Protein AF-A0A1F8ZNE2-F1 (afdb_monomer_lite)

Radius of gyration: 18.16 Å; chains: 1; bounding box: 42×39×54 Å

pLDDT: mean 88.8, std 11.92, range [38.62, 98.38]

Foldseek 3Di:
DLPDQQCQDLLSVLLVLLVLLVVLVVVVCVPLVLPVLCVLSVVVSVVSNVVSVVDDPDSDPHDPLCPDPLNVQLSVLQSNLLSLLSSLQSLLVLLVVLVCCVVVVPDDPSNVSRDDSVSSFVSSLVSLVSSLVSLVSSLQSCLVSCCSRPVGSDDCWLLNVLSVVLNVLSVVLNCCVVPVVDTGNRSSVSSNVSNVSVCCSSPVCQPPHDGPPVPD

Secondary structure (DSSP, 8-state):
--SS-TTSSHHHHHHHHHHHHHHHHHHHHHHH--TTHHHHHHHHHHHHHHHHHTS----PPPPGGG--SHHHHHHHHHHHHHHHHHHHHHHHHHHHHHHHHHHHT---TTTTTSPPHHHHHHHHHHHHHHHHHHHHHHHHHHHHHHHHHHS-S----HHHHHHHHHHHHHHHHHHHHHTS---THHHHHHHHHHHHHHHIIIIIHHHH--STT---

Sequence (216 aa):
EAGHTPITNLHESLSFFAWSIVGVYLLLHLKYRVEVLAAFISPVAAVLIILSSLFPKDILPLAPVLESYWLPIHVIFAFIGNAMFTIAFAVGVMYLIQERQIKSKKIGPFYYRLPALKVLDDLNYRCLTFGFPLLTLGIISGSVWAESAWGSYWSWDPKETWSLITWFLYAALLHGRLTGGWRGRRAAIFAIVGFGALVFSFLGVNLLLTGLHSYN

Structure (mmCIF, N/CA/C/O backbone):
data_AF-A0A1F8ZNE2-F1
#
_entry.id   AF-A0A1F8ZNE2-F1
#
loop_
_atom_site.group_PDB
_atom_site.id
_atom_site.type_symbol
_atom_site.label_atom_id
_atom_site.label_alt_id
_atom_site.label_comp_id
_atom_site.label_asym_id
_atom_site.label_entity_id
_atom_site.label_seq_id
_atom_site.pdbx_PDB_ins_code
_atom_site.Cartn_x
_atom_site.Cartn_y
_atom_site.Cartn_z
_atom_site.occupancy
_atom_site.B_iso_or_equiv
_atom_site.auth_seq_id
_atom_site.auth_comp_id
_atom_site.auth_asym_id
_atom_site.auth_atom_id
_atom_site.pdbx_PDB_model_num
ATOM 1 N N . GLU A 1 1 ? -1.880 12.998 -26.925 1.00 47.47 1 GLU A N 1
ATOM 2 C CA . GLU A 1 1 ? -1.777 11.746 -26.145 1.00 47.47 1 GLU A CA 1
ATOM 3 C C . GLU A 1 1 ? -0.378 11.184 -26.343 1.00 47.47 1 GLU A C 1
ATOM 5 O O . GLU A 1 1 ? 0.136 11.311 -27.446 1.00 47.47 1 GLU A O 1
ATOM 10 N N . ALA A 1 2 ? 0.258 10.657 -25.295 1.00 56.28 2 ALA A N 1
ATOM 11 C CA . ALA A 1 2 ? 1.688 10.326 -25.302 1.00 56.28 2 ALA A CA 1
ATOM 12 C C . ALA A 1 2 ? 2.039 8.985 -25.986 1.00 56.28 2 ALA A C 1
ATOM 14 O O . ALA A 1 2 ? 3.207 8.694 -26.205 1.00 56.28 2 ALA A O 1
ATOM 15 N N . GLY A 1 3 ? 1.045 8.160 -26.341 1.00 57.91 3 GLY A N 1
ATOM 16 C CA . GLY A 1 3 ? 1.266 6.884 -27.038 1.00 57.91 3 GLY A CA 1
ATOM 17 C C . GLY A 1 3 ? 1.861 5.758 -26.178 1.00 57.91 3 GLY A C 1
ATOM 18 O O . GLY A 1 3 ? 2.102 4.675 -26.699 1.00 57.91 3 GLY A O 1
ATOM 19 N N . HIS A 1 4 ? 2.060 5.982 -24.873 1.00 64.19 4 HIS A N 1
ATOM 20 C CA . HIS A 1 4 ? 2.653 5.025 -23.934 1.00 64.19 4 HIS A CA 1
ATOM 21 C C . HIS A 1 4 ? 1.920 4.969 -22.586 1.00 64.19 4 HIS A C 1
ATOM 23 O O . HIS A 1 4 ? 1.050 5.792 -22.297 1.00 64.19 4 HIS A O 1
ATOM 29 N N . THR A 1 5 ? 2.256 3.986 -21.744 1.00 63.59 5 THR A N 1
ATOM 30 C CA . THR A 1 5 ? 1.646 3.819 -20.413 1.00 63.59 5 THR A CA 1
ATOM 31 C C . THR A 1 5 ? 1.999 4.979 -19.465 1.00 63.59 5 THR A C 1
ATOM 33 O O . THR A 1 5 ? 3.146 5.426 -19.495 1.00 63.59 5 THR A O 1
ATOM 36 N N . PRO A 1 6 ? 1.065 5.438 -18.604 1.00 61.38 6 PRO A N 1
ATOM 37 C CA . PRO A 1 6 ? 1.209 6.648 -17.787 1.00 61.38 6 PRO A CA 1
ATOM 38 C C . PRO A 1 6 ? 2.001 6.388 -16.494 1.00 61.38 6 PRO A C 1
ATOM 40 O O . PRO A 1 6 ? 1.449 6.409 -15.392 1.00 61.38 6 PRO A O 1
ATOM 43 N N . ILE A 1 7 ? 3.286 6.085 -16.626 1.00 69.38 7 ILE A N 1
ATOM 44 C CA . ILE A 1 7 ? 4.196 5.717 -15.526 1.00 69.38 7 ILE A CA 1
ATOM 45 C C . ILE A 1 7 ? 5.664 6.034 -15.848 1.00 69.38 7 ILE A C 1
ATOM 47 O O . ILE A 1 7 ? 6.570 5.550 -15.172 1.00 69.38 7 ILE A O 1
ATOM 51 N N . THR A 1 8 ? 5.927 6.795 -16.907 1.00 73.62 8 THR A N 1
ATOM 52 C CA . THR A 1 8 ? 7.301 6.997 -17.397 1.00 73.62 8 THR A CA 1
ATOM 53 C C . THR A 1 8 ? 8.055 8.046 -16.591 1.00 73.62 8 THR A C 1
ATOM 55 O O . THR A 1 8 ? 9.279 8.098 -16.632 1.00 73.62 8 THR A O 1
ATOM 58 N N . ASN A 1 9 ? 7.329 8.849 -15.815 1.00 80.88 9 ASN A N 1
ATOM 59 C CA . ASN A 1 9 ? 7.871 9.830 -14.889 1.00 80.88 9 ASN A CA 1
ATOM 60 C C . ASN A 1 9 ? 7.121 9.794 -13.544 1.00 80.88 9 ASN A C 1
ATOM 62 O O . ASN A 1 9 ? 6.110 9.098 -13.363 1.00 80.88 9 ASN A O 1
ATOM 66 N N . LEU A 1 10 ? 7.634 10.550 -12.571 1.00 82.81 10 LEU A N 1
ATOM 67 C CA . LEU A 1 10 ? 7.082 10.581 -11.218 1.00 82.81 10 LEU A CA 1
ATOM 68 C C . LEU A 1 10 ? 5.703 11.261 -11.155 1.00 82.81 10 LEU A C 1
ATOM 70 O O . LEU A 1 10 ? 4.861 10.832 -10.364 1.00 82.81 10 LEU A O 1
ATOM 74 N N . HIS A 1 11 ? 5.443 12.263 -12.005 1.00 87.50 11 HIS A N 1
ATOM 75 C CA . HIS A 1 11 ? 4.131 12.909 -12.119 1.00 87.50 11 HIS A CA 1
ATOM 76 C C . HIS A 1 11 ? 3.048 11.878 -12.467 1.00 87.50 11 HIS A C 1
ATOM 78 O O . HIS A 1 11 ? 2.069 11.717 -11.727 1.00 87.50 11 HIS A O 1
ATOM 84 N N . GLU A 1 12 ? 3.253 11.143 -13.557 1.00 87.69 12 GLU A N 1
ATOM 85 C CA . GLU A 1 12 ? 2.341 10.117 -14.050 1.00 87.69 12 GLU A CA 1
ATOM 86 C C . GLU A 1 12 ? 2.204 8.963 -13.056 1.00 87.69 12 GLU A C 1
ATOM 88 O O . GLU A 1 12 ? 1.086 8.583 -12.711 1.00 87.69 12 GLU A O 1
ATOM 93 N N . SER A 1 13 ? 3.322 8.477 -12.507 1.00 89.50 13 SER A N 1
ATOM 94 C CA . SER A 1 13 ? 3.328 7.385 -11.528 1.00 89.50 13 SER A CA 1
ATOM 95 C C . SER A 1 13 ? 2.526 7.730 -10.270 1.00 89.50 13 SER A C 1
ATOM 97 O O . SER A 1 13 ? 1.739 6.915 -9.791 1.00 89.50 13 SER A O 1
ATOM 99 N N . LEU A 1 14 ? 2.670 8.942 -9.724 1.00 92.19 14 LEU A N 1
ATOM 100 C CA . LEU A 1 14 ? 1.902 9.370 -8.549 1.00 92.19 14 LEU A CA 1
ATOM 101 C C . LEU A 1 14 ? 0.404 9.492 -8.852 1.00 92.19 14 LEU A C 1
ATOM 103 O O . LEU A 1 14 ? -0.424 9.059 -8.046 1.00 92.19 14 LEU A O 1
ATOM 107 N N . SER A 1 15 ? 0.059 10.034 -10.022 1.00 93.31 15 SER A N 1
ATOM 108 C CA . SER A 1 15 ? -1.331 10.148 -10.474 1.00 93.31 15 SER A CA 1
ATOM 109 C C . SER A 1 15 ? -1.966 8.771 -10.682 1.00 93.31 15 SER A C 1
ATOM 111 O O . SER A 1 15 ? -3.036 8.482 -10.139 1.00 93.31 15 SER A O 1
ATOM 113 N N . PHE A 1 16 ? -1.274 7.873 -11.385 1.00 93.50 16 PHE A N 1
ATOM 114 C CA . PHE A 1 16 ? -1.723 6.504 -11.617 1.00 93.50 16 PHE A CA 1
ATOM 115 C C . PHE A 1 16 ? -1.869 5.722 -10.306 1.00 93.50 16 PHE A C 1
ATOM 117 O O . PHE A 1 16 ? -2.825 4.959 -10.144 1.00 93.50 16 PHE A O 1
ATOM 124 N N . PHE A 1 17 ? -0.995 5.957 -9.320 1.00 95.00 17 PHE A N 1
ATOM 125 C CA . PHE A 1 17 ? -1.129 5.348 -7.997 1.00 95.00 17 PHE A CA 1
ATOM 126 C C . PHE A 1 17 ? -2.366 5.847 -7.248 1.00 95.00 17 PHE A C 1
ATOM 128 O O . PHE A 1 17 ? -3.118 5.033 -6.708 1.00 95.00 17 PHE A O 1
ATOM 135 N N . ALA A 1 18 ? -2.630 7.156 -7.266 1.00 96.31 18 ALA A N 1
ATOM 136 C CA . ALA A 1 18 ? -3.833 7.727 -6.667 1.00 96.31 18 ALA A CA 1
ATOM 137 C C . ALA A 1 18 ? -5.109 7.122 -7.279 1.00 96.31 18 ALA A C 1
ATOM 139 O O . ALA A 1 18 ? -5.994 6.671 -6.548 1.00 96.31 18 ALA A O 1
ATOM 140 N N . TRP A 1 19 ? -5.174 7.030 -8.610 1.00 96.44 19 TRP A N 1
ATOM 141 C CA . TRP A 1 19 ? -6.295 6.406 -9.315 1.00 96.44 19 TRP A CA 1
ATOM 142 C C . TRP A 1 19 ? -6.419 4.910 -9.039 1.00 96.44 19 TRP A C 1
ATOM 144 O O . TRP A 1 19 ? -7.532 4.422 -8.862 1.00 96.44 19 TRP A O 1
ATOM 154 N N . SER A 1 20 ? -5.303 4.190 -8.923 1.00 96.94 20 SER A N 1
ATOM 155 C CA . SER A 1 20 ? -5.302 2.770 -8.553 1.00 96.94 20 SER A CA 1
ATOM 156 C C . SER A 1 20 ? -5.879 2.558 -7.151 1.00 96.94 20 SER A C 1
ATOM 158 O O . SER A 1 20 ? -6.722 1.684 -6.956 1.00 96.94 20 SER A O 1
ATOM 160 N N . ILE A 1 21 ? -5.498 3.395 -6.179 1.00 97.88 21 ILE A N 1
ATOM 161 C CA . ILE A 1 21 ? -6.047 3.361 -4.816 1.00 97.88 21 ILE A CA 1
ATOM 162 C C . ILE A 1 21 ? -7.560 3.611 -4.835 1.00 97.88 21 ILE A C 1
ATOM 164 O O . ILE A 1 21 ? -8.314 2.849 -4.226 1.00 97.88 21 ILE A O 1
ATOM 168 N N . VAL A 1 22 ? -8.012 4.651 -5.542 1.00 97.75 22 VAL A N 1
ATOM 169 C CA . VAL A 1 22 ? -9.441 4.985 -5.650 1.00 97.75 22 VAL A CA 1
ATOM 170 C C . VAL A 1 22 ? -10.211 3.871 -6.361 1.00 97.75 22 VAL A C 1
ATOM 172 O O . VAL A 1 22 ? -11.251 3.443 -5.866 1.00 97.75 22 VAL A O 1
ATOM 175 N N . GLY A 1 23 ? -9.695 3.349 -7.473 1.00 97.62 23 GLY A N 1
ATOM 176 C CA . GLY A 1 23 ? -10.318 2.266 -8.233 1.00 97.62 23 GLY A CA 1
ATOM 177 C C . GLY A 1 23 ? -10.475 0.994 -7.404 1.00 97.62 23 GLY A C 1
ATOM 178 O O . GLY A 1 23 ? -11.571 0.439 -7.321 1.00 97.62 23 GLY A O 1
ATOM 179 N N . VAL A 1 24 ? -9.418 0.568 -6.706 1.00 97.69 24 VAL A N 1
ATOM 180 C CA . VAL A 1 24 ? -9.485 -0.590 -5.803 1.00 97.69 24 VAL A CA 1
ATOM 181 C C . VAL A 1 24 ? -10.446 -0.329 -4.641 1.00 97.69 24 VAL A C 1
ATOM 183 O O . VAL A 1 24 ? -11.232 -1.214 -4.300 1.00 97.69 24 VAL A O 1
ATOM 186 N N . TYR A 1 25 ? -10.450 0.876 -4.060 1.00 97.44 25 TYR A N 1
ATOM 187 C CA . TYR A 1 25 ? -11.429 1.245 -3.036 1.00 97.44 25 TYR A CA 1
ATOM 188 C C . TYR A 1 25 ? -12.865 1.096 -3.550 1.00 97.44 25 TYR A C 1
ATOM 190 O O . TYR A 1 25 ? -13.678 0.465 -2.876 1.00 97.44 25 TYR A O 1
ATOM 198 N N . LEU A 1 26 ? -13.174 1.616 -4.741 1.00 97.12 26 LEU A N 1
ATOM 199 C CA . LEU A 1 26 ? -14.505 1.511 -5.336 1.00 97.12 26 LEU A CA 1
ATOM 200 C C . LEU A 1 26 ? -14.898 0.046 -5.562 1.00 97.12 26 LEU A C 1
ATOM 202 O O . LEU A 1 26 ? -15.994 -0.351 -5.174 1.00 97.12 26 LEU A O 1
ATOM 206 N N . LEU A 1 27 ? -13.994 -0.789 -6.083 1.00 96.19 27 LEU A N 1
ATOM 207 C CA . LEU A 1 27 ? -14.240 -2.227 -6.255 1.00 96.19 27 LEU A CA 1
ATOM 208 C C . LEU A 1 27 ? -14.537 -2.933 -4.925 1.00 96.19 27 LEU A C 1
ATOM 210 O O . LEU A 1 27 ? -15.469 -3.735 -4.835 1.00 96.19 27 LEU A O 1
ATOM 214 N N . LEU A 1 28 ? -13.780 -2.627 -3.869 1.00 94.44 28 LEU A N 1
ATOM 215 C CA . LEU A 1 28 ? -14.046 -3.162 -2.532 1.00 94.44 28 LEU A CA 1
ATOM 216 C C . LEU A 1 28 ? -15.353 -2.606 -1.952 1.00 94.44 28 LEU A C 1
ATOM 218 O O . LEU A 1 28 ? -16.081 -3.341 -1.281 1.00 94.44 28 LEU A O 1
ATOM 222 N N . HIS A 1 29 ? -15.682 -1.344 -2.226 1.00 94.12 29 HIS A N 1
ATOM 223 C CA . HIS A 1 29 ? -16.913 -0.705 -1.778 1.00 94.12 29 HIS A CA 1
ATOM 224 C C . HIS A 1 29 ? -18.155 -1.402 -2.351 1.00 94.12 29 HIS A C 1
ATOM 226 O O . HIS A 1 29 ? -19.091 -1.653 -1.592 1.00 94.12 29 HIS A O 1
ATOM 232 N N . LEU A 1 30 ? -18.129 -1.828 -3.622 1.00 93.81 30 LEU A N 1
ATOM 233 C CA . LEU A 1 30 ? -19.224 -2.592 -4.241 1.00 93.81 30 LEU A CA 1
ATOM 234 C C . LEU A 1 30 ? -19.598 -3.851 -3.441 1.00 93.81 30 LEU A C 1
ATOM 236 O O . LEU A 1 30 ? -20.770 -4.222 -3.375 1.00 93.81 30 LEU A O 1
ATOM 240 N N . LYS A 1 31 ? -18.610 -4.496 -2.806 1.00 91.56 31 LYS A N 1
ATOM 241 C CA . LYS A 1 31 ? -18.799 -5.739 -2.047 1.00 91.56 31 LYS A CA 1
ATOM 242 C C . LYS A 1 31 ? -19.009 -5.522 -0.548 1.00 91.56 31 LYS A C 1
ATOM 244 O O . LYS A 1 31 ? -19.815 -6.224 0.054 1.00 91.56 31 LYS A O 1
ATOM 249 N N . TYR A 1 32 ? -18.264 -4.602 0.065 1.00 90.00 32 TYR A N 1
ATOM 250 C CA . TYR A 1 32 ? -18.199 -4.455 1.526 1.00 90.00 32 TYR A CA 1
ATOM 251 C C . TYR A 1 32 ? -18.959 -3.252 2.076 1.00 90.00 32 TYR A C 1
ATOM 253 O O . TYR A 1 32 ? -19.234 -3.228 3.273 1.00 90.00 32 TYR A O 1
ATOM 261 N N . ARG A 1 33 ? -19.288 -2.264 1.235 1.00 90.50 33 ARG A N 1
ATOM 262 C CA . ARG A 1 33 ? -20.066 -1.065 1.593 1.00 90.50 33 ARG A CA 1
ATOM 263 C C . ARG A 1 33 ? -19.559 -0.321 2.837 1.00 90.50 33 ARG A C 1
ATOM 265 O O . ARG A 1 33 ? -20.331 0.251 3.597 1.00 90.50 33 ARG A O 1
ATOM 272 N N . VAL A 1 34 ? -18.241 -0.306 3.050 1.00 90.69 34 VAL A N 1
ATOM 273 C CA . VAL A 1 34 ? -17.612 0.473 4.128 1.00 90.69 34 VAL A CA 1
ATOM 274 C C . VAL A 1 34 ? -17.377 1.898 3.627 1.00 90.69 34 VAL A C 1
ATOM 276 O O . VAL A 1 34 ? -16.326 2.214 3.075 1.00 90.69 34 VAL A O 1
ATOM 279 N N . GLU A 1 35 ? -18.375 2.764 3.780 1.00 91.56 35 GLU A N 1
ATOM 280 C CA . GLU A 1 35 ? -18.328 4.155 3.300 1.00 91.56 35 GLU A CA 1
ATOM 281 C C . GLU A 1 35 ? -17.241 4.977 3.990 1.00 91.56 35 GLU A C 1
ATOM 283 O O . GLU A 1 35 ? -16.486 5.690 3.339 1.00 91.56 35 GLU A O 1
ATOM 288 N N . VAL A 1 36 ? -17.088 4.813 5.305 1.00 93.12 36 VAL A N 1
ATOM 289 C CA . VAL A 1 36 ? -16.135 5.603 6.103 1.00 93.12 36 VAL A CA 1
ATOM 290 C C . VAL A 1 36 ? -14.684 5.375 5.687 1.00 93.12 36 VAL A C 1
ATOM 292 O O . VAL A 1 36 ? -13.849 6.249 5.896 1.00 93.12 36 VAL A O 1
ATOM 295 N N . LEU A 1 37 ? -14.381 4.256 5.024 1.00 94.44 37 LEU A N 1
ATOM 296 C CA . LEU A 1 37 ? -13.065 4.027 4.439 1.00 94.44 37 LEU A CA 1
ATOM 297 C C . LEU A 1 37 ? -12.713 5.094 3.380 1.00 94.44 37 LEU A C 1
ATOM 299 O O . LEU A 1 37 ? -11.552 5.492 3.316 1.00 94.44 37 LEU A O 1
ATOM 303 N N . ALA A 1 38 ? -13.685 5.644 2.636 1.00 94.56 38 ALA A N 1
ATOM 304 C CA . ALA A 1 38 ? -13.439 6.755 1.707 1.00 94.56 38 ALA A CA 1
ATOM 305 C C . ALA A 1 38 ? -12.815 7.964 2.408 1.00 94.56 38 ALA A C 1
ATOM 307 O O . ALA A 1 38 ? -11.930 8.590 1.843 1.00 94.56 38 ALA A O 1
ATOM 308 N N . ALA A 1 39 ? -13.229 8.272 3.641 1.00 94.38 39 ALA A N 1
ATOM 309 C CA . ALA A 1 39 ? -12.712 9.419 4.387 1.00 94.38 39 ALA A CA 1
ATOM 310 C C . ALA A 1 39 ? -11.233 9.263 4.789 1.00 94.38 39 ALA A C 1
ATOM 312 O O . ALA A 1 39 ? -10.572 10.257 5.074 1.00 94.38 39 ALA A O 1
ATOM 313 N N . PHE A 1 40 ? -10.712 8.032 4.811 1.00 94.88 40 PHE A N 1
ATOM 314 C CA . PHE A 1 40 ? -9.293 7.749 5.051 1.00 94.88 40 PHE A CA 1
ATOM 315 C C . PHE A 1 40 ? -8.504 7.605 3.750 1.00 94.88 40 PHE A C 1
ATOM 317 O O . PHE A 1 40 ? -7.326 7.950 3.706 1.00 94.88 40 PHE A O 1
ATOM 324 N N . ILE A 1 41 ? -9.143 7.113 2.688 1.00 97.06 41 ILE A N 1
ATOM 325 C CA . ILE A 1 41 ? -8.514 6.929 1.380 1.00 97.06 41 ILE A CA 1
ATOM 326 C C . ILE A 1 41 ? -8.419 8.245 0.601 1.00 97.06 41 ILE A C 1
ATOM 328 O O . ILE A 1 41 ? -7.397 8.501 -0.034 1.00 97.06 41 ILE A O 1
ATOM 332 N N . SER A 1 42 ? -9.438 9.104 0.668 1.00 95.12 42 SER A N 1
ATOM 333 C CA . SER A 1 42 ? -9.475 10.346 -0.106 1.00 95.12 42 SER A CA 1
ATOM 334 C C . SER A 1 42 ? -8.366 11.337 0.259 1.00 95.12 42 SER A C 1
ATOM 336 O O . SER A 1 42 ? -7.793 11.891 -0.678 1.00 95.12 42 SER A O 1
ATOM 338 N N . PRO A 1 43 ? -7.950 11.527 1.533 1.00 96.19 43 PRO A N 1
ATOM 339 C CA . PRO A 1 43 ? -6.811 12.387 1.838 1.00 96.19 43 PRO A CA 1
ATOM 340 C C . PRO A 1 43 ? -5.496 11.807 1.312 1.00 96.19 43 PRO A C 1
ATOM 342 O O . PRO A 1 43 ? -4.662 12.557 0.820 1.00 96.19 43 PRO A O 1
ATOM 345 N N . VAL A 1 44 ? -5.315 10.480 1.362 1.00 95.44 44 VAL A N 1
ATOM 346 C CA . VAL A 1 44 ? -4.118 9.820 0.810 1.00 95.44 44 VAL A CA 1
ATOM 347 C C . VAL A 1 44 ? -4.048 10.030 -0.702 1.00 95.44 44 VAL A C 1
ATOM 349 O O . VAL A 1 44 ? -3.019 10.464 -1.212 1.00 95.44 44 VAL A O 1
ATOM 352 N N . ALA A 1 45 ? -5.152 9.792 -1.416 1.00 96.12 45 ALA A N 1
ATOM 353 C CA . ALA A 1 45 ? -5.230 10.037 -2.854 1.00 96.12 45 ALA A CA 1
ATOM 354 C C . ALA A 1 45 ? -5.029 11.524 -3.196 1.00 96.12 45 ALA A C 1
ATOM 356 O O . ALA A 1 45 ? -4.285 11.842 -4.118 1.00 96.12 45 ALA A O 1
ATOM 357 N N . ALA A 1 46 ? -5.626 12.439 -2.425 1.00 96.56 46 ALA A N 1
ATOM 358 C CA . ALA A 1 46 ? -5.455 13.877 -2.613 1.00 96.56 46 ALA A CA 1
ATOM 359 C C . ALA A 1 46 ? -3.996 14.308 -2.430 1.00 96.56 46 ALA A C 1
ATOM 361 O O . ALA A 1 46 ? -3.479 15.047 -3.261 1.00 96.56 46 ALA A O 1
ATOM 362 N N . VAL A 1 47 ? -3.308 13.811 -1.397 1.00 95.75 47 VAL A N 1
ATOM 363 C CA . VAL A 1 47 ? -1.876 14.073 -1.193 1.00 95.75 47 VAL A CA 1
ATOM 364 C C . VAL A 1 47 ? -1.060 13.573 -2.382 1.00 95.75 47 VAL A C 1
ATOM 366 O O . VAL A 1 47 ? -0.211 14.311 -2.867 1.00 95.75 47 VAL A O 1
ATOM 369 N N . LEU A 1 48 ? -1.331 12.372 -2.899 1.00 94.25 48 LEU A N 1
ATOM 370 C CA . LEU A 1 48 ? -0.628 11.845 -4.075 1.00 94.25 48 LEU A CA 1
ATOM 371 C C . LEU A 1 48 ? -0.866 12.692 -5.333 1.00 94.25 48 LEU A C 1
ATOM 373 O O . LEU A 1 48 ? 0.080 12.948 -6.070 1.00 94.25 48 LEU A O 1
ATOM 377 N N . ILE A 1 49 ? -2.092 13.173 -5.559 1.00 95.19 49 ILE A N 1
ATOM 378 C CA . ILE A 1 49 ? -2.415 14.067 -6.683 1.00 95.19 49 ILE A CA 1
ATOM 379 C C . ILE A 1 49 ? -1.753 15.440 -6.517 1.00 95.19 49 ILE A C 1
ATOM 381 O O . ILE A 1 49 ? -1.204 15.976 -7.478 1.00 95.19 49 ILE A O 1
ATOM 385 N N . ILE A 1 50 ? -1.761 16.005 -5.308 1.00 94.56 50 ILE A N 1
ATOM 386 C CA . ILE A 1 50 ? -1.072 17.266 -5.017 1.00 94.56 50 ILE A CA 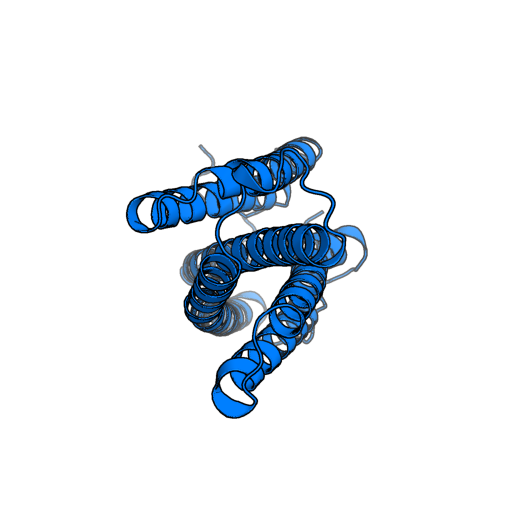1
ATOM 387 C C . ILE A 1 50 ? 0.426 17.093 -5.265 1.00 94.56 50 ILE A C 1
ATOM 389 O O . ILE A 1 50 ? 0.997 17.873 -6.016 1.00 94.56 50 ILE A O 1
ATOM 393 N N . LEU A 1 51 ? 1.048 16.048 -4.713 1.00 90.38 51 LEU A N 1
ATOM 394 C CA . LEU A 1 51 ? 2.462 15.750 -4.940 1.00 90.38 51 LEU A CA 1
ATOM 395 C C . LEU A 1 51 ? 2.764 15.545 -6.425 1.00 90.38 51 LEU A C 1
ATOM 397 O O . LEU A 1 51 ? 3.713 16.135 -6.923 1.00 90.38 51 LEU A O 1
ATOM 401 N N . SER A 1 52 ? 1.931 14.786 -7.145 1.00 90.31 52 SER A N 1
ATOM 402 C CA . SER A 1 52 ? 2.026 14.618 -8.599 1.00 90.31 52 SER A CA 1
ATOM 403 C C . SER A 1 52 ? 2.072 15.977 -9.300 1.00 90.31 52 SER A C 1
ATOM 405 O O . SER A 1 52 ? 2.950 16.208 -10.125 1.00 90.31 52 SER A O 1
ATOM 407 N N . SER A 1 53 ? 1.196 16.916 -8.930 1.00 90.50 53 SER A N 1
ATOM 408 C CA . SER A 1 53 ? 1.126 18.244 -9.554 1.00 90.50 53 SER A CA 1
ATOM 409 C C . SER A 1 53 ? 2.359 19.134 -9.346 1.00 90.50 53 SER A C 1
ATOM 411 O O . SER A 1 53 ? 2.497 20.120 -10.066 1.00 90.50 53 SER A O 1
ATOM 413 N N . LEU A 1 54 ? 3.244 18.786 -8.404 1.00 89.69 54 LEU A N 1
ATOM 414 C CA . LEU A 1 54 ? 4.499 19.500 -8.144 1.00 89.69 54 LEU A CA 1
ATOM 415 C C . LEU A 1 54 ? 5.651 19.050 -9.058 1.00 89.69 54 LEU A C 1
ATOM 417 O O . LEU A 1 54 ? 6.668 19.737 -9.111 1.00 89.69 54 LEU A O 1
ATOM 421 N N . PHE A 1 55 ? 5.512 17.918 -9.757 1.00 85.44 55 PHE A N 1
ATOM 422 C CA . PHE A 1 55 ? 6.536 17.398 -10.667 1.00 85.44 55 PHE A CA 1
ATOM 423 C C . PHE A 1 55 ? 6.286 17.821 -12.126 1.00 85.44 55 PHE A C 1
ATOM 425 O O . PHE A 1 55 ? 5.127 18.032 -12.507 1.00 85.44 55 PHE A O 1
ATOM 432 N N . PRO A 1 56 ? 7.350 17.935 -12.950 1.00 83.06 56 PRO A N 1
ATOM 433 C CA . PRO A 1 56 ? 7.235 18.270 -14.367 1.00 83.06 56 PRO A CA 1
ATOM 434 C C . PRO A 1 56 ? 6.294 17.324 -15.119 1.00 83.06 56 PRO A C 1
ATOM 436 O O . PRO A 1 56 ? 6.249 16.124 -14.851 1.00 83.06 56 PRO A O 1
ATOM 439 N N . LYS A 1 57 ? 5.548 17.881 -16.078 1.00 80.44 57 LYS A N 1
ATOM 440 C CA . LYS A 1 57 ? 4.580 17.155 -16.922 1.00 80.44 57 LYS A CA 1
ATOM 441 C C . LYS A 1 57 ? 5.118 16.890 -18.328 1.00 80.44 57 LYS A C 1
ATOM 443 O O . LYS A 1 57 ? 4.337 16.653 -19.249 1.00 80.44 57 LYS A O 1
ATOM 448 N N . ASP A 1 58 ? 6.427 17.020 -18.505 1.00 74.62 58 ASP A N 1
ATOM 449 C CA . ASP A 1 58 ? 7.049 16.969 -19.818 1.00 74.62 58 ASP A CA 1
ATOM 450 C C . ASP A 1 58 ? 6.913 15.563 -20.407 1.00 74.62 58 ASP A C 1
ATOM 452 O O . ASP A 1 58 ? 7.261 14.559 -19.782 1.00 74.62 58 ASP A O 1
ATOM 456 N N . ILE A 1 59 ? 6.380 15.496 -21.626 1.00 66.25 59 ILE A N 1
ATOM 457 C CA . ILE A 1 59 ? 6.256 14.253 -22.384 1.00 66.25 59 ILE A CA 1
ATOM 458 C C . ILE A 1 59 ? 7.576 14.071 -23.126 1.00 66.25 59 ILE A C 1
ATOM 460 O O . ILE A 1 59 ? 7.752 14.555 -24.246 1.00 66.25 59 ILE A O 1
ATOM 464 N N . LEU A 1 60 ? 8.535 13.440 -22.456 1.00 67.00 60 LEU A N 1
ATOM 465 C CA . LEU A 1 60 ? 9.812 13.083 -23.061 1.00 67.00 60 LEU A CA 1
ATOM 466 C C . LEU A 1 60 ? 9.646 11.823 -23.925 1.00 67.00 60 LEU A C 1
ATOM 468 O O . LEU A 1 60 ? 8.839 10.954 -23.584 1.00 67.00 60 LEU A O 1
ATOM 472 N N . PRO A 1 61 ? 10.399 11.695 -25.035 1.00 65.12 61 PRO A N 1
ATOM 473 C CA . PRO A 1 61 ? 10.435 10.448 -25.784 1.00 65.12 61 PRO A CA 1
ATOM 474 C C . PRO A 1 61 ? 10.872 9.313 -24.855 1.00 65.12 61 PRO A C 1
ATOM 476 O O . PRO A 1 61 ? 11.834 9.454 -24.097 1.00 65.12 61 PRO A O 1
ATOM 479 N N . LEU A 1 62 ? 10.137 8.201 -24.907 1.00 64.31 62 LEU A N 1
ATOM 480 C CA . LEU A 1 62 ? 10.434 7.003 -24.132 1.00 64.31 62 LEU A CA 1
ATOM 481 C C . LEU A 1 62 ? 11.888 6.594 -24.350 1.00 64.31 62 LEU A C 1
ATOM 483 O O . LEU A 1 62 ? 12.339 6.426 -25.484 1.00 64.31 62 LEU A O 1
ATOM 487 N N . ALA A 1 63 ? 12.618 6.381 -23.257 1.00 68.00 63 ALA A N 1
ATOM 488 C CA . ALA A 1 63 ? 13.869 5.654 -23.356 1.00 68.00 63 ALA A CA 1
ATOM 489 C C . ALA A 1 63 ? 13.561 4.259 -23.945 1.00 68.00 63 ALA A C 1
ATOM 491 O O . ALA A 1 63 ? 12.614 3.625 -23.474 1.00 68.00 63 ALA A O 1
ATOM 492 N N . PRO A 1 64 ? 14.349 3.743 -24.908 1.00 65.69 64 PRO A N 1
ATOM 493 C CA . PRO A 1 64 ? 14.094 2.445 -25.549 1.00 65.69 64 PRO A CA 1
ATOM 494 C C . PRO A 1 64 ? 13.908 1.286 -24.558 1.00 65.69 64 PRO A C 1
ATOM 496 O O . PRO A 1 64 ? 13.195 0.328 -24.825 1.00 65.69 64 PRO A O 1
ATOM 499 N N . VAL A 1 65 ? 14.510 1.408 -23.373 1.00 67.50 65 VAL A N 1
ATOM 500 C CA . VAL A 1 65 ? 14.415 0.448 -22.267 1.00 67.50 65 VAL A CA 1
ATOM 501 C C . VAL A 1 65 ? 13.002 0.324 -21.658 1.00 67.50 65 VAL A C 1
ATOM 503 O O . VAL A 1 65 ? 12.665 -0.678 -21.024 1.00 67.50 65 VAL A O 1
ATOM 506 N N . LEU A 1 66 ? 12.158 1.345 -21.838 1.00 70.00 66 LEU A N 1
ATOM 507 C CA . LEU A 1 66 ? 10.778 1.391 -21.348 1.00 70.00 66 LEU A CA 1
ATOM 508 C C . LEU A 1 66 ? 9.772 0.831 -22.369 1.00 70.00 66 LEU A C 1
ATOM 510 O O . LEU A 1 66 ? 8.634 0.537 -22.002 1.00 70.00 66 LEU A O 1
ATOM 514 N N . GLU A 1 67 ? 10.173 0.629 -23.627 1.00 73.19 67 GLU A N 1
ATOM 515 C CA . GLU A 1 67 ? 9.332 0.023 -24.665 1.00 73.19 67 GLU A CA 1
ATOM 516 C C . GLU A 1 67 ? 9.354 -1.510 -24.565 1.00 73.19 67 GLU A C 1
ATOM 518 O O . GLU A 1 67 ? 9.997 -2.212 -25.341 1.00 73.19 67 GLU A O 1
ATOM 523 N N . SER A 1 68 ? 8.648 -2.054 -23.571 1.00 78.88 68 SER A N 1
ATOM 524 C CA . SER A 1 68 ? 8.601 -3.499 -23.320 1.00 78.88 68 SER A CA 1
ATOM 525 C C . SER A 1 68 ? 7.204 -3.979 -22.939 1.00 78.88 68 SER A C 1
ATOM 527 O O . SER A 1 68 ? 6.482 -3.311 -22.201 1.00 78.88 68 SER A O 1
ATOM 529 N N . TYR A 1 69 ? 6.846 -5.191 -23.375 1.00 84.81 69 TYR A N 1
ATOM 530 C CA . TYR A 1 69 ? 5.606 -5.867 -22.972 1.00 84.81 69 TYR A CA 1
ATOM 531 C C . TYR A 1 69 ? 5.561 -6.192 -21.469 1.00 84.81 69 TYR A C 1
ATOM 533 O O . TYR A 1 69 ? 4.477 -6.303 -20.894 1.00 84.81 69 TYR A O 1
ATOM 541 N N . TRP A 1 70 ? 6.720 -6.326 -20.817 1.00 87.56 70 TRP A N 1
ATOM 542 C CA . TRP A 1 70 ? 6.808 -6.682 -19.399 1.00 87.56 70 TRP A CA 1
ATOM 543 C C . TRP A 1 70 ? 6.566 -5.501 -18.461 1.00 87.56 70 TRP A C 1
ATOM 545 O O . TRP A 1 70 ? 6.045 -5.701 -17.363 1.00 87.56 70 TRP A O 1
ATOM 555 N N . LEU A 1 71 ? 6.878 -4.276 -18.898 1.00 85.62 71 LEU A N 1
ATOM 556 C CA . LEU A 1 71 ? 6.729 -3.079 -18.071 1.00 85.62 71 LEU A CA 1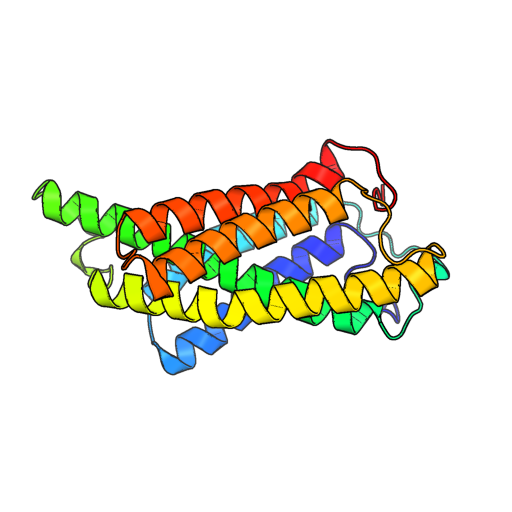
ATOM 557 C C . LEU A 1 71 ? 5.259 -2.840 -17.660 1.00 85.62 71 LEU A C 1
ATOM 559 O O . LEU A 1 71 ? 5.001 -2.725 -16.460 1.00 85.62 71 LEU A O 1
ATOM 563 N N . PRO A 1 72 ? 4.264 -2.855 -18.575 1.00 88.31 72 PRO A N 1
ATOM 564 C CA . PRO A 1 72 ? 2.858 -2.728 -18.190 1.00 88.31 72 PRO A CA 1
ATOM 565 C C . PRO A 1 72 ? 2.388 -3.833 -17.237 1.00 88.31 72 PRO A C 1
ATOM 567 O O . PRO A 1 72 ? 1.650 -3.557 -16.293 1.00 88.31 72 PRO A O 1
ATOM 570 N N . ILE A 1 73 ? 2.830 -5.078 -17.453 1.00 91.56 73 ILE A N 1
ATOM 571 C CA . ILE A 1 73 ? 2.471 -6.226 -16.607 1.00 91.56 73 ILE A CA 1
ATOM 572 C C . ILE A 1 73 ? 2.988 -6.014 -15.179 1.00 91.56 73 ILE A C 1
ATOM 574 O O . ILE A 1 73 ? 2.216 -6.118 -14.222 1.00 91.56 73 ILE A O 1
ATOM 578 N N . HIS A 1 74 ? 4.269 -5.662 -15.043 1.00 92.88 74 HIS A N 1
ATOM 579 C CA . HIS A 1 74 ? 4.894 -5.326 -13.766 1.00 92.88 74 HIS A CA 1
ATOM 580 C C . HIS A 1 74 ? 4.120 -4.236 -13.031 1.00 92.88 74 HIS A C 1
ATOM 582 O O . HIS A 1 74 ? 3.754 -4.387 -11.862 1.00 92.88 74 HIS A O 1
ATOM 588 N N . VAL A 1 75 ? 3.813 -3.159 -13.744 1.00 90.69 75 VAL A N 1
ATOM 589 C CA . VAL A 1 75 ? 3.191 -1.964 -13.183 1.00 90.69 75 VAL A CA 1
ATOM 590 C C . VAL A 1 75 ? 1.771 -2.238 -12.719 1.00 90.69 75 VAL A C 1
ATOM 592 O O . VAL A 1 75 ? 1.413 -1.841 -11.614 1.00 90.69 75 VAL A O 1
ATOM 595 N N . ILE A 1 76 ? 0.966 -2.963 -13.493 1.00 93.06 76 ILE A N 1
ATOM 596 C CA . ILE A 1 76 ? -0.403 -3.306 -13.093 1.00 93.06 76 ILE A CA 1
ATOM 597 C C . ILE A 1 76 ? -0.390 -4.127 -11.799 1.00 93.06 76 ILE A C 1
ATOM 599 O O . ILE A 1 76 ? -1.099 -3.790 -10.847 1.00 93.06 76 ILE A O 1
ATOM 603 N N . PHE A 1 77 ? 0.440 -5.171 -11.723 1.00 96.31 77 PHE A N 1
ATOM 604 C CA . PHE A 1 77 ? 0.522 -6.002 -10.522 1.00 96.31 77 PHE A CA 1
ATOM 605 C C . PHE A 1 77 ? 1.041 -5.221 -9.312 1.00 96.31 77 PHE A C 1
ATOM 607 O O . PHE A 1 77 ? 0.434 -5.281 -8.238 1.00 96.31 77 PHE A O 1
ATOM 614 N N . ALA A 1 78 ? 2.106 -4.437 -9.489 1.00 95.00 78 ALA A N 1
ATOM 615 C CA . ALA A 1 78 ? 2.688 -3.628 -8.426 1.00 95.00 78 ALA A CA 1
ATOM 616 C C . ALA A 1 78 ? 1.700 -2.574 -7.903 1.00 95.00 78 ALA A C 1
ATOM 618 O O . ALA A 1 78 ? 1.503 -2.463 -6.695 1.00 95.00 78 ALA A O 1
ATOM 619 N N . PHE A 1 79 ? 1.027 -1.830 -8.783 1.00 95.62 79 PHE A N 1
ATOM 620 C CA . PHE A 1 79 ? 0.144 -0.735 -8.379 1.00 95.62 79 PHE A CA 1
ATOM 621 C C . PHE A 1 79 ? -1.159 -1.224 -7.748 1.00 95.62 79 PHE A C 1
ATOM 623 O O . PHE A 1 79 ? -1.584 -0.659 -6.739 1.00 95.62 79 PHE A O 1
ATOM 630 N N . ILE A 1 80 ? -1.769 -2.296 -8.265 1.00 97.75 80 ILE A N 1
ATOM 631 C CA . ILE A 1 80 ? -2.960 -2.887 -7.634 1.00 97.75 80 ILE A CA 1
ATOM 632 C C . ILE A 1 80 ? -2.582 -3.511 -6.282 1.00 97.75 80 ILE A C 1
ATOM 634 O O . ILE A 1 80 ? -3.305 -3.329 -5.299 1.00 97.75 80 ILE A O 1
ATOM 638 N N . GLY A 1 81 ? -1.433 -4.193 -6.192 1.00 97.75 81 GLY A N 1
ATOM 639 C CA . GLY A 1 81 ? -0.910 -4.715 -4.926 1.00 97.75 81 GLY A CA 1
ATOM 640 C C . GLY A 1 81 ? -0.679 -3.605 -3.897 1.00 97.75 81 GLY A C 1
ATOM 641 O O . GLY A 1 81 ? -1.179 -3.675 -2.773 1.00 97.75 81 GLY A O 1
ATOM 642 N N . ASN A 1 82 ? -0.015 -2.525 -4.307 1.00 97.06 82 ASN A N 1
ATOM 643 C CA . ASN A 1 82 ? 0.239 -1.364 -3.460 1.00 97.06 82 ASN A CA 1
ATOM 644 C C . ASN A 1 82 ? -1.058 -0.664 -3.037 1.00 97.06 82 ASN A C 1
ATOM 646 O O . ASN A 1 82 ? -1.186 -0.275 -1.880 1.00 97.06 82 ASN A O 1
ATOM 650 N N . ALA A 1 83 ? -2.051 -0.560 -3.922 1.00 98.06 83 ALA A N 1
ATOM 651 C CA . ALA A 1 83 ? -3.366 -0.020 -3.589 1.00 98.06 83 ALA A CA 1
ATOM 652 C C . ALA A 1 83 ? -4.074 -0.855 -2.508 1.00 98.06 83 ALA A C 1
ATOM 654 O O . ALA A 1 83 ? -4.612 -0.293 -1.551 1.00 98.06 83 ALA A O 1
ATOM 655 N N . MET A 1 84 ? -4.015 -2.190 -2.594 1.00 98.31 84 MET A N 1
ATOM 656 C CA . MET A 1 84 ? -4.529 -3.078 -1.542 1.00 98.31 84 MET A CA 1
ATOM 657 C C . MET A 1 84 ? -3.813 -2.845 -0.205 1.00 98.31 84 MET A C 1
ATOM 659 O O . MET A 1 84 ? -4.461 -2.797 0.842 1.00 98.31 84 MET A O 1
ATOM 663 N N . PHE A 1 85 ? -2.494 -2.642 -0.216 1.00 98.25 85 PHE A N 1
ATOM 664 C CA . PHE A 1 85 ? -1.732 -2.335 0.996 1.00 98.25 85 PHE A CA 1
ATOM 665 C C . PHE A 1 85 ? -2.038 -0.955 1.581 1.00 98.25 85 PHE A C 1
ATOM 667 O O . PHE A 1 85 ? -2.159 -0.835 2.800 1.00 98.25 85 PHE A O 1
ATOM 674 N N . THR A 1 86 ? -2.263 0.062 0.749 1.00 98.25 86 THR A N 1
ATOM 675 C CA . THR A 1 86 ? -2.754 1.376 1.194 1.00 98.25 86 THR A CA 1
ATOM 676 C C . THR A 1 86 ? -4.095 1.247 1.914 1.00 98.25 86 THR A C 1
ATOM 678 O O . THR A 1 86 ? -4.313 1.857 2.963 1.00 98.25 86 THR A O 1
ATOM 681 N N . ILE A 1 87 ? -4.995 0.407 1.399 1.00 98.19 87 ILE A N 1
ATOM 682 C CA . ILE A 1 87 ? -6.282 0.144 2.048 1.00 98.19 87 ILE A CA 1
ATOM 683 C C . ILE A 1 87 ? -6.089 -0.638 3.351 1.00 98.19 87 ILE A C 1
ATOM 685 O O . ILE A 1 87 ? -6.703 -0.293 4.361 1.00 98.19 87 ILE A O 1
ATOM 689 N N . ALA A 1 88 ? -5.198 -1.633 3.383 1.00 98.19 88 ALA A N 1
ATOM 690 C CA . ALA A 1 88 ? -4.856 -2.352 4.610 1.00 98.19 88 ALA A CA 1
ATOM 691 C C . ALA A 1 88 ? -4.313 -1.405 5.697 1.00 98.19 88 ALA A C 1
ATOM 693 O O . ALA A 1 88 ? -4.703 -1.532 6.862 1.00 98.19 88 ALA A O 1
ATOM 694 N N . PHE A 1 89 ? -3.477 -0.434 5.317 1.00 98.31 89 PHE A N 1
ATOM 695 C CA . PHE A 1 89 ? -3.002 0.648 6.178 1.00 98.31 89 PHE A CA 1
ATOM 696 C C . PHE A 1 89 ? -4.154 1.501 6.715 1.00 98.31 89 PHE A C 1
ATOM 698 O O . PHE A 1 89 ? -4.288 1.635 7.932 1.00 98.31 89 PHE A O 1
ATOM 705 N N . ALA A 1 90 ? -5.021 2.020 5.840 1.00 98.00 90 ALA A N 1
ATOM 706 C CA . ALA A 1 90 ? -6.154 2.856 6.236 1.00 98.00 90 ALA A CA 1
ATOM 707 C C . ALA A 1 90 ? -7.081 2.124 7.221 1.00 98.00 90 ALA A C 1
ATOM 709 O O . ALA A 1 90 ? -7.441 2.656 8.272 1.00 98.00 90 ALA A O 1
ATOM 710 N N . VAL A 1 91 ? -7.390 0.858 6.936 1.00 97.69 91 VAL A N 1
ATOM 711 C CA . VAL A 1 91 ? -8.181 -0.009 7.817 1.00 97.69 91 VAL A CA 1
ATOM 712 C C . VAL A 1 91 ? -7.455 -0.283 9.140 1.00 97.69 91 VAL A C 1
ATOM 714 O O . VAL A 1 91 ? -8.092 -0.310 10.193 1.00 97.69 91 VAL A O 1
ATOM 717 N N . GLY A 1 92 ? -6.129 -0.437 9.125 1.00 97.81 92 GLY A N 1
ATOM 718 C CA . GLY A 1 92 ? -5.311 -0.563 10.333 1.00 97.81 92 GLY A CA 1
ATOM 719 C C . GLY A 1 92 ? -5.375 0.686 11.218 1.00 97.81 92 GLY A C 1
ATOM 720 O O . GLY A 1 92 ? -5.566 0.578 12.430 1.00 97.81 92 GLY A O 1
ATOM 721 N N . VAL A 1 93 ? -5.308 1.879 10.623 1.00 97.62 93 VAL A N 1
ATOM 722 C CA . VAL A 1 93 ? -5.488 3.153 11.338 1.00 97.62 93 VAL A CA 1
ATOM 723 C C . VAL A 1 93 ? -6.892 3.240 11.941 1.00 97.62 93 VAL A C 1
ATOM 725 O O . VAL A 1 93 ? -7.026 3.512 13.136 1.00 97.62 93 VAL A O 1
ATOM 728 N N . MET A 1 94 ? -7.934 2.932 11.161 1.00 96.38 94 MET A N 1
ATOM 729 C CA . MET A 1 94 ? -9.319 2.867 11.646 1.00 96.38 94 MET A CA 1
ATOM 730 C C . MET A 1 94 ? -9.460 1.902 12.830 1.00 96.38 94 MET A C 1
ATOM 732 O O . MET A 1 94 ? -10.104 2.241 13.824 1.00 96.38 94 MET A O 1
ATOM 736 N N . TYR A 1 95 ? -8.823 0.728 12.758 1.00 97.44 95 TYR A N 1
ATOM 737 C CA . TYR A 1 95 ? -8.838 -0.266 13.830 1.00 97.44 95 TYR A CA 1
ATOM 738 C C . TYR A 1 95 ? -8.262 0.313 15.124 1.00 97.44 95 TYR A C 1
ATOM 740 O O . TYR A 1 95 ? -8.879 0.194 16.181 1.00 97.44 95 TYR A O 1
ATOM 748 N N . LEU A 1 96 ? -7.095 0.962 15.061 1.00 97.00 96 LEU A N 1
ATOM 749 C CA . LEU A 1 96 ? -6.443 1.533 16.244 1.00 97.00 96 LEU A CA 1
ATOM 750 C C . LEU A 1 96 ? -7.246 2.688 16.854 1.00 97.00 96 LEU A C 1
ATOM 752 O O . LEU A 1 96 ? -7.303 2.807 18.081 1.00 97.00 96 LEU A O 1
ATOM 756 N N . ILE A 1 97 ? -7.889 3.514 16.022 1.00 95.00 97 ILE A N 1
ATOM 757 C CA . ILE A 1 97 ? -8.789 4.579 16.484 1.00 95.00 97 ILE A CA 1
ATOM 758 C C . ILE A 1 97 ? -9.980 3.967 17.231 1.00 95.00 97 ILE A C 1
ATOM 760 O O . ILE A 1 97 ? -10.234 4.342 18.379 1.00 95.00 97 ILE A O 1
ATOM 764 N N . GLN A 1 98 ? -10.659 2.989 16.624 1.00 94.62 98 GLN A N 1
ATOM 765 C CA . GLN A 1 98 ? -11.834 2.345 17.215 1.00 94.62 98 GLN A CA 1
ATOM 766 C C . GLN A 1 98 ? -11.480 1.586 18.501 1.00 94.62 98 GLN A C 1
ATOM 768 O O . GLN A 1 98 ? -12.179 1.692 19.510 1.00 94.62 98 GLN A O 1
ATOM 773 N N . GLU A 1 99 ? -10.348 0.877 18.516 1.00 95.25 99 GLU A N 1
ATOM 774 C CA . GLU A 1 99 ? -9.849 0.171 19.699 1.00 95.25 99 GLU A CA 1
ATOM 775 C C . GLU A 1 99 ? -9.597 1.151 20.856 1.00 95.25 99 GLU A C 1
ATOM 777 O O . GLU A 1 99 ? -9.985 0.893 21.999 1.00 95.25 99 GLU A O 1
ATOM 782 N N . ARG A 1 100 ? -8.972 2.301 20.568 1.00 93.12 100 ARG A N 1
ATOM 783 C CA . ARG A 1 100 ? -8.682 3.334 21.569 1.00 93.12 100 ARG A CA 1
ATOM 784 C C . ARG A 1 100 ? -9.958 3.951 22.141 1.00 93.12 100 ARG A C 1
ATOM 786 O O . ARG A 1 100 ? -10.011 4.195 23.347 1.00 93.12 100 ARG A O 1
ATOM 793 N N . GLN A 1 101 ? -10.977 4.197 21.320 1.00 90.69 101 GLN A N 1
ATOM 794 C CA . GLN A 1 101 ? -12.257 4.748 21.781 1.00 90.69 101 GLN A CA 1
ATOM 795 C C . GLN A 1 101 ? -12.988 3.784 22.719 1.00 90.69 101 GLN A C 1
ATOM 797 O O . GLN A 1 101 ? -13.408 4.193 23.801 1.00 90.69 101 GLN A O 1
ATOM 802 N N . ILE A 1 102 ? -13.033 2.494 22.369 1.00 90.94 102 ILE A N 1
ATOM 803 C CA . ILE A 1 102 ? -13.625 1.446 23.214 1.00 90.94 102 ILE A CA 1
ATOM 804 C C . ILE A 1 102 ? -12.895 1.361 24.561 1.00 90.94 102 ILE A C 1
ATOM 806 O O . ILE A 1 102 ? -13.526 1.414 25.615 1.00 90.94 102 ILE A O 1
ATOM 810 N N . LYS A 1 103 ? -11.557 1.290 24.545 1.00 90.94 103 LYS A N 1
ATOM 811 C CA . LYS A 1 103 ? -10.747 1.164 25.771 1.00 90.94 103 LYS A CA 1
ATOM 812 C C . LYS A 1 103 ? -10.816 2.397 26.670 1.00 90.94 103 LYS A C 1
ATOM 814 O O . LYS A 1 103 ? -10.815 2.264 27.888 1.00 90.94 103 LYS A O 1
ATOM 819 N N . SER A 1 104 ? -10.877 3.592 26.086 1.00 88.62 104 SER A N 1
ATOM 820 C CA . SER A 1 104 ? -10.925 4.847 26.849 1.00 88.62 104 SER A CA 1
ATOM 821 C C . SER A 1 104 ? -12.318 5.211 27.365 1.00 88.62 104 SER A C 1
ATOM 823 O O . SER A 1 104 ? -12.434 6.187 28.102 1.00 88.62 104 SER A O 1
ATOM 825 N N . LYS A 1 105 ? -13.370 4.468 26.976 1.00 84.06 105 LYS A N 1
ATOM 826 C CA . LYS A 1 105 ? -14.788 4.789 27.237 1.00 84.06 105 LYS A CA 1
ATOM 827 C C . LYS A 1 105 ? -15.198 6.202 26.786 1.00 84.06 105 LYS A C 1
ATOM 829 O O . LYS A 1 105 ? -16.245 6.704 27.183 1.00 84.06 105 LYS A O 1
ATOM 834 N N . LYS A 1 106 ? -14.389 6.851 25.941 1.00 78.69 106 LYS A N 1
ATOM 835 C CA . LYS A 1 106 ? -14.669 8.165 25.354 1.00 78.69 106 LYS A CA 1
ATOM 836 C C . LYS A 1 106 ? -15.312 7.949 23.993 1.00 78.69 106 LYS A C 1
ATOM 838 O O . LYS A 1 106 ? -14.628 7.866 22.971 1.00 78.69 106 LYS A O 1
ATOM 843 N N . ILE A 1 107 ? -16.634 7.821 23.998 1.00 77.62 107 ILE A N 1
ATOM 844 C CA . ILE A 1 107 ? -17.430 7.646 22.784 1.00 77.62 107 ILE A CA 1
ATOM 845 C C . ILE A 1 107 ? -17.510 8.998 22.067 1.00 77.62 107 ILE A C 1
ATOM 847 O O . ILE A 1 107 ? -18.339 9.844 22.386 1.00 77.62 107 ILE A O 1
ATOM 851 N N . GLY A 1 108 ? -16.585 9.225 21.135 1.00 78.19 108 GLY A N 1
ATOM 852 C CA . GLY A 1 108 ? -16.607 10.387 20.247 1.00 78.19 108 GLY A CA 1
ATOM 853 C C . GLY A 1 108 ? -17.448 10.140 18.985 1.00 78.19 108 GLY A C 1
ATOM 854 O O . GLY A 1 108 ? -17.843 9.005 18.721 1.00 78.19 108 GLY A O 1
ATOM 855 N N . PRO A 1 109 ? -17.647 11.162 18.132 1.00 74.88 109 PRO A N 1
ATOM 856 C CA . PRO A 1 109 ? -18.453 11.053 16.907 1.00 74.88 109 PRO A CA 1
ATOM 857 C C . PRO A 1 109 ? -17.974 9.967 15.930 1.00 74.88 109 PRO A C 1
ATOM 859 O O . PRO A 1 109 ? -18.769 9.401 15.185 1.00 74.88 109 PRO A O 1
ATOM 862 N N . PHE A 1 110 ? -16.672 9.660 15.939 1.00 75.19 110 PHE A N 1
ATOM 863 C CA . PHE A 1 110 ? -16.085 8.611 15.102 1.00 75.19 110 PHE A CA 1
ATOM 864 C C . PHE A 1 110 ? -16.526 7.196 15.496 1.00 75.19 110 PHE A C 1
ATOM 866 O O . PHE A 1 110 ? -16.591 6.340 14.618 1.00 75.19 110 PHE A O 1
ATOM 873 N N . TYR A 1 111 ? -16.890 6.954 16.761 1.00 77.94 111 TYR A N 1
ATOM 874 C CA . TYR A 1 111 ? -17.225 5.611 17.241 1.00 77.94 111 TYR A CA 1
ATOM 875 C C . TYR A 1 111 ? -18.415 5.008 16.491 1.00 77.94 111 TYR A C 1
ATOM 877 O O . TYR A 1 111 ? -18.365 3.856 16.071 1.00 77.94 111 TYR A O 1
ATOM 885 N N . TYR A 1 112 ? -19.463 5.813 16.287 1.00 77.44 112 TYR A N 1
ATOM 886 C CA . TYR A 1 112 ? -20.693 5.395 15.608 1.00 77.44 112 TYR A CA 1
ATOM 887 C C . TYR A 1 112 ? -20.541 5.283 14.089 1.00 77.44 112 TYR A C 1
ATOM 889 O O . TYR A 1 112 ? -21.390 4.698 13.426 1.00 77.44 112 TYR A O 1
ATOM 897 N N . ARG A 1 113 ? -19.477 5.864 13.530 1.00 85.50 113 ARG A N 1
ATOM 898 C CA . ARG A 1 113 ? -19.194 5.842 12.092 1.00 85.50 113 ARG A CA 1
ATOM 899 C C . ARG A 1 113 ? -18.263 4.690 11.722 1.00 85.50 113 ARG A C 1
ATOM 901 O O . ARG A 1 113 ? -18.358 4.150 10.625 1.00 85.50 113 ARG A O 1
ATOM 908 N N . LEU A 1 114 ? -17.351 4.309 12.615 1.00 90.88 114 LEU A N 1
ATOM 909 C CA . LEU A 1 114 ? -16.398 3.239 12.349 1.00 90.88 114 LEU A CA 1
ATOM 910 C C . LEU A 1 114 ? -17.057 1.851 12.476 1.00 90.88 114 LEU A C 1
ATOM 912 O O . LEU A 1 114 ? -17.784 1.597 13.438 1.00 90.88 114 LEU A O 1
ATOM 916 N N . PRO A 1 115 ? -16.769 0.918 11.548 1.00 92.31 115 PRO A N 1
ATOM 917 C CA . PRO A 1 115 ? -17.208 -0.468 11.663 1.00 92.31 115 PRO A CA 1
ATOM 918 C C . PRO A 1 115 ? -16.693 -1.155 12.934 1.00 92.31 115 PRO A C 1
ATOM 920 O O . PRO A 1 115 ? -15.725 -0.727 13.569 1.00 92.31 115 PRO A O 1
ATOM 923 N N . ALA A 1 116 ? -17.298 -2.295 13.270 1.00 93.69 116 ALA A N 1
ATOM 924 C CA . ALA A 1 116 ? -16.810 -3.145 14.350 1.00 93.69 116 ALA A CA 1
ATOM 925 C C . ALA A 1 116 ? -15.354 -3.593 14.109 1.00 93.69 116 ALA A C 1
ATOM 927 O O . ALA A 1 116 ? -14.958 -3.870 12.976 1.00 93.69 116 ALA A O 1
ATOM 928 N N . LEU A 1 117 ? -14.579 -3.756 15.189 1.00 95.88 117 LEU A N 1
ATOM 929 C CA . LEU A 1 117 ? -13.171 -4.178 15.125 1.00 95.88 117 LEU A CA 1
ATOM 930 C C . LEU A 1 117 ? -12.964 -5.459 14.307 1.00 95.88 117 LEU A C 1
ATOM 932 O O . LEU A 1 117 ? -11.989 -5.560 13.572 1.00 95.88 117 LEU A O 1
ATOM 936 N N . LYS A 1 118 ? -13.903 -6.410 14.388 1.00 95.44 118 LYS A N 1
ATOM 937 C CA . LYS A 1 118 ? -13.869 -7.644 13.592 1.00 95.44 118 LYS A CA 1
ATOM 938 C C . LYS A 1 118 ? -13.953 -7.369 12.087 1.00 95.44 118 LYS A C 1
ATOM 940 O O . LYS A 1 118 ? -13.185 -7.944 11.332 1.00 95.44 118 LYS A O 1
ATOM 945 N N . VAL A 1 119 ? -14.832 -6.458 11.660 1.00 94.81 119 VAL A N 1
ATOM 946 C CA . VAL A 1 119 ? -14.973 -6.080 10.242 1.00 94.81 119 VAL A CA 1
ATOM 947 C C . VAL A 1 119 ? -13.688 -5.433 9.732 1.00 94.81 119 VAL A C 1
ATOM 949 O O . VAL A 1 119 ? -13.240 -5.741 8.631 1.00 94.81 119 VAL A O 1
ATOM 952 N N . LEU A 1 120 ? -13.073 -4.567 10.542 1.00 96.44 120 LEU A N 1
ATOM 953 C CA . LEU A 1 120 ? -11.797 -3.937 10.203 1.00 96.44 120 LEU A CA 1
ATOM 954 C C . LEU A 1 120 ? -10.664 -4.971 10.125 1.00 96.44 120 LEU A C 1
ATOM 956 O O . LEU A 1 120 ? -9.893 -4.960 9.170 1.00 96.44 120 LEU A O 1
ATOM 960 N N . ASP A 1 121 ? -10.583 -5.904 11.073 1.00 96.81 121 ASP A N 1
ATOM 961 C CA . ASP A 1 121 ? -9.580 -6.972 11.034 1.00 96.81 121 ASP A CA 1
ATOM 962 C C . ASP A 1 121 ? -9.750 -7.897 9.815 1.00 96.81 121 ASP A C 1
ATOM 964 O O . ASP A 1 121 ? -8.773 -8.201 9.127 1.00 96.81 121 ASP A O 1
ATOM 968 N N . ASP A 1 122 ? -10.989 -8.283 9.498 1.00 95.31 122 ASP A N 1
ATOM 969 C CA . ASP A 1 122 ? -11.313 -9.128 8.346 1.00 95.31 122 ASP A CA 1
ATOM 970 C C . ASP A 1 122 ? -11.007 -8.417 7.021 1.00 95.31 122 ASP A C 1
ATOM 972 O O . ASP A 1 122 ? -10.473 -9.028 6.093 1.00 95.31 122 ASP A O 1
ATOM 976 N N . LEU A 1 123 ? -11.324 -7.123 6.909 1.00 96.56 123 LEU A N 1
ATOM 977 C CA . LEU A 1 123 ? -11.031 -6.342 5.708 1.00 96.56 123 LEU A CA 1
ATOM 978 C C . LEU A 1 123 ? -9.522 -6.154 5.524 1.00 96.56 123 LEU A C 1
ATOM 980 O O . LEU A 1 123 ? -9.024 -6.325 4.410 1.00 96.56 123 LEU A O 1
ATOM 984 N N . ASN A 1 124 ? -8.789 -5.878 6.608 1.00 97.19 124 ASN A N 1
ATOM 985 C CA . ASN A 1 124 ? -7.329 -5.824 6.596 1.00 97.19 124 ASN A CA 1
ATOM 986 C C . ASN A 1 124 ? -6.743 -7.157 6.105 1.00 97.19 124 ASN A C 1
ATOM 988 O O . ASN A 1 124 ? -5.935 -7.162 5.179 1.00 97.19 124 ASN A O 1
ATOM 992 N N . TYR A 1 125 ? -7.216 -8.289 6.636 1.00 97.00 125 TYR A N 1
ATOM 993 C CA . TYR A 1 125 ? -6.760 -9.610 6.207 1.00 97.00 125 TYR A CA 1
ATOM 994 C C . TYR A 1 125 ? -6.959 -9.861 4.713 1.00 97.00 125 TYR A C 1
ATOM 996 O O . TYR A 1 125 ? -6.061 -10.360 4.035 1.00 97.00 125 TYR A O 1
ATOM 1004 N N . ARG A 1 126 ? -8.138 -9.511 4.190 1.00 96.19 126 ARG A N 1
ATOM 1005 C CA . ARG A 1 126 ? -8.468 -9.696 2.773 1.00 96.19 126 ARG A CA 1
ATOM 1006 C C . ARG A 1 126 ? -7.568 -8.851 1.886 1.00 96.19 126 ARG A C 1
ATOM 1008 O O . ARG A 1 126 ? -7.027 -9.379 0.922 1.00 96.19 126 ARG A O 1
ATOM 1015 N N . CYS A 1 127 ? -7.360 -7.583 2.240 1.00 97.69 127 CYS A N 1
ATOM 1016 C CA . CYS A 1 127 ? -6.449 -6.709 1.503 1.00 97.69 127 CYS A CA 1
ATOM 1017 C C . CYS A 1 127 ? -5.027 -7.286 1.477 1.00 97.69 127 CYS A C 1
ATOM 1019 O O . CYS A 1 127 ? -4.412 -7.319 0.420 1.00 97.69 127 CYS A O 1
ATOM 1021 N N . LEU A 1 128 ? -4.534 -7.827 2.597 1.00 97.44 128 LEU A N 1
ATOM 1022 C CA . LEU A 1 128 ? -3.231 -8.500 2.648 1.00 97.44 128 LEU A CA 1
ATOM 1023 C C . LEU A 1 128 ? -3.185 -9.766 1.780 1.00 97.44 128 LEU A C 1
ATOM 1025 O O . LEU A 1 128 ? -2.210 -9.990 1.071 1.00 97.44 128 LEU A O 1
ATOM 1029 N N . THR A 1 129 ? -4.244 -10.577 1.814 1.00 97.00 129 THR A N 1
ATOM 1030 C CA . THR A 1 129 ? -4.320 -11.853 1.082 1.00 97.00 129 THR A CA 1
ATOM 1031 C C . THR A 1 129 ? -4.371 -11.648 -0.432 1.00 97.00 129 THR A C 1
ATOM 1033 O O . THR A 1 129 ? -3.838 -12.473 -1.164 1.00 97.00 129 THR A O 1
ATOM 1036 N N . PHE A 1 130 ? -4.966 -10.551 -0.913 1.00 97.75 130 PHE A N 1
ATOM 1037 C CA . PHE A 1 130 ? -4.924 -10.184 -2.333 1.00 97.75 130 PHE A CA 1
ATOM 1038 C C . PHE A 1 130 ? -3.672 -9.380 -2.703 1.00 97.75 130 PHE A C 1
ATOM 1040 O O . PHE A 1 130 ? -3.074 -9.629 -3.746 1.00 97.75 130 PHE A O 1
ATOM 1047 N N . GLY A 1 131 ? -3.250 -8.440 -1.856 1.00 97.94 131 GLY A N 1
ATOM 1048 C CA . GLY A 1 131 ? -2.105 -7.570 -2.122 1.00 97.94 131 GLY A CA 1
ATOM 1049 C C . GLY A 1 131 ? -0.777 -8.322 -2.181 1.00 97.94 131 GLY A C 1
ATOM 1050 O O . GLY A 1 131 ? 0.048 -8.031 -3.040 1.00 97.94 131 GLY A O 1
ATOM 1051 N N . PHE A 1 132 ? -0.574 -9.326 -1.324 1.00 98.19 132 PHE A N 1
ATOM 1052 C CA . PHE A 1 132 ? 0.695 -10.052 -1.254 1.00 98.19 132 PHE A CA 1
ATOM 1053 C C . PHE A 1 132 ? 1.016 -10.888 -2.509 1.00 98.19 132 PHE A C 1
ATOM 1055 O O . PHE A 1 132 ? 2.123 -10.742 -3.038 1.00 98.19 132 PHE A O 1
ATOM 1062 N N . PRO A 1 133 ? 0.089 -11.698 -3.061 1.00 98.38 133 PRO A N 1
ATOM 1063 C CA . PRO A 1 133 ? 0.305 -12.340 -4.356 1.00 98.38 133 PRO A CA 1
ATOM 1064 C C . PRO A 1 133 ? 0.533 -11.336 -5.488 1.00 98.38 133 PRO A C 1
ATOM 1066 O O . PRO A 1 133 ? 1.420 -11.552 -6.305 1.00 98.38 133 PRO A O 1
ATOM 1069 N N . LEU A 1 134 ? -0.204 -10.220 -5.516 1.00 98.19 134 LEU A N 1
ATOM 1070 C CA . LEU A 1 134 ? -0.024 -9.180 -6.535 1.00 98.19 134 LEU A CA 1
ATOM 1071 C C . LEU A 1 134 ? 1.360 -8.529 -6.456 1.00 98.19 134 LEU A C 1
ATOM 1073 O O . LEU A 1 134 ? 2.016 -8.386 -7.479 1.00 98.19 134 LEU A O 1
ATOM 1077 N N . LEU A 1 135 ? 1.848 -8.211 -5.254 1.00 97.06 135 LEU A N 1
ATOM 1078 C CA . LEU A 1 135 ? 3.216 -7.724 -5.069 1.00 97.06 135 LEU A CA 1
ATOM 1079 C C . LEU A 1 135 ? 4.245 -8.768 -5.504 1.00 97.06 135 LEU A C 1
ATOM 1081 O O . LEU A 1 135 ? 5.226 -8.421 -6.147 1.00 97.06 135 LEU A O 1
ATOM 1085 N N . THR A 1 136 ? 4.014 -10.041 -5.186 1.00 98.06 136 THR A N 1
ATOM 1086 C CA . THR A 1 136 ? 4.908 -11.136 -5.590 1.00 98.06 136 THR A CA 1
ATOM 1087 C C . THR A 1 136 ? 4.983 -11.247 -7.114 1.00 98.06 136 THR A C 1
ATOM 1089 O O . THR A 1 136 ? 6.075 -11.299 -7.671 1.00 98.06 136 THR A O 1
ATOM 1092 N N . LEU A 1 137 ? 3.837 -11.209 -7.802 1.00 98.12 137 LEU A N 1
ATOM 1093 C CA . LEU A 1 137 ? 3.778 -11.172 -9.265 1.00 98.12 137 LEU A CA 1
ATOM 1094 C C . LEU A 1 137 ? 4.431 -9.905 -9.825 1.00 98.12 137 LEU A C 1
ATOM 1096 O O . LEU A 1 137 ? 5.127 -9.983 -10.835 1.00 98.12 137 LEU A O 1
ATOM 1100 N N . GLY A 1 138 ? 4.259 -8.766 -9.152 1.00 96.50 138 GLY A N 1
ATOM 1101 C CA . G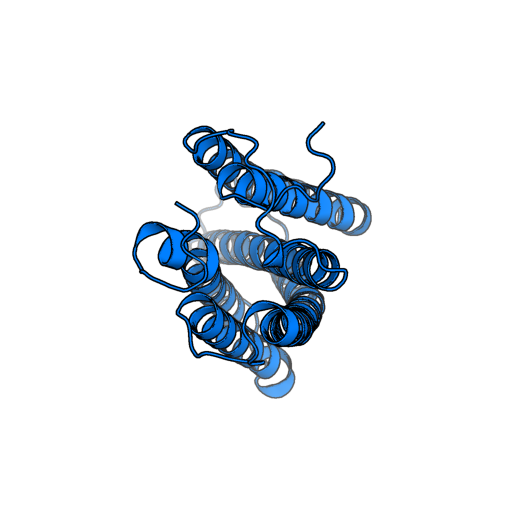LY A 1 138 ? 4.934 -7.512 -9.467 1.00 96.50 138 GLY A CA 1
ATOM 1102 C C . GLY A 1 138 ? 6.453 -7.655 -9.412 1.00 96.50 138 GLY A C 1
ATOM 1103 O O . GLY A 1 138 ? 7.115 -7.327 -10.385 1.00 96.50 138 GLY A O 1
ATOM 1104 N N . ILE A 1 139 ? 7.015 -8.214 -8.339 1.00 96.06 139 ILE A N 1
ATOM 1105 C CA . ILE A 1 139 ? 8.465 -8.437 -8.219 1.00 96.06 139 ILE A CA 1
ATOM 1106 C C . ILE A 1 139 ? 8.959 -9.400 -9.307 1.00 96.06 139 ILE A C 1
ATOM 1108 O O . ILE A 1 139 ? 9.919 -9.079 -9.994 1.00 96.06 139 ILE A O 1
ATOM 1112 N N . ILE A 1 140 ? 8.274 -10.528 -9.535 1.00 96.56 140 ILE A N 1
ATOM 1113 C CA . ILE A 1 140 ? 8.674 -11.513 -10.558 1.00 96.56 140 ILE A CA 1
ATOM 1114 C C . ILE A 1 140 ? 8.687 -10.888 -11.958 1.00 96.56 140 ILE A C 1
ATOM 1116 O O . ILE A 1 140 ? 9.675 -10.995 -12.680 1.00 96.56 140 ILE A O 1
ATOM 1120 N N . SER A 1 141 ? 7.597 -10.225 -12.347 1.00 95.12 141 SER A N 1
ATOM 1121 C CA . SER A 1 141 ? 7.511 -9.561 -13.655 1.00 95.12 141 SER A CA 1
ATOM 1122 C C . SER A 1 141 ? 8.460 -8.365 -13.771 1.00 95.12 141 SER A C 1
ATOM 1124 O O . SER A 1 141 ? 8.987 -8.121 -14.852 1.00 95.12 141 SER A O 1
ATOM 1126 N N . GLY A 1 142 ? 8.738 -7.673 -12.664 1.00 92.88 142 GLY A N 1
ATOM 1127 C CA . GLY A 1 142 ? 9.740 -6.611 -12.585 1.00 92.88 142 GLY A CA 1
ATOM 1128 C C . GLY A 1 142 ? 11.152 -7.131 -12.821 1.00 92.88 142 GLY A C 1
ATOM 1129 O O . GLY A 1 142 ? 11.882 -6.536 -13.601 1.00 92.88 142 GLY A O 1
ATOM 1130 N N . SER A 1 143 ? 11.509 -8.278 -12.241 1.00 93.50 143 SER A N 1
ATOM 1131 C CA . SER A 1 143 ? 12.786 -8.946 -12.505 1.00 93.50 143 SER A CA 1
ATOM 1132 C C . SER A 1 143 ? 12.925 -9.374 -13.965 1.00 93.50 143 SER A C 1
ATOM 1134 O O . SER A 1 143 ? 13.989 -9.201 -14.550 1.00 93.50 143 SER A O 1
ATOM 1136 N N . VAL A 1 144 ? 11.861 -9.899 -14.585 1.00 93.62 144 VAL A N 1
ATOM 1137 C CA . VAL A 1 144 ? 11.887 -10.255 -16.018 1.00 93.62 144 VAL A CA 1
ATOM 1138 C C . 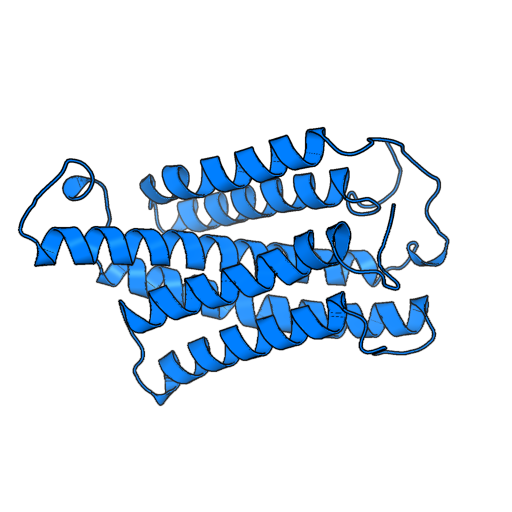VAL A 1 144 ? 12.074 -9.011 -16.888 1.00 93.62 144 VAL A C 1
ATOM 1140 O O . VAL A 1 144 ? 12.878 -9.024 -17.816 1.00 93.62 144 VAL A O 1
ATOM 1143 N N . TRP A 1 145 ? 11.380 -7.917 -16.566 1.00 90.94 145 TRP A N 1
ATOM 1144 C CA . TRP A 1 145 ? 11.610 -6.637 -17.229 1.00 90.94 145 TRP A CA 1
ATOM 1145 C C . TRP A 1 145 ? 13.049 -6.136 -17.015 1.00 90.94 145 TRP A C 1
ATOM 1147 O O . TRP A 1 145 ? 13.680 -5.708 -17.979 1.00 90.94 145 TRP A O 1
ATOM 1157 N N . ALA A 1 146 ? 13.591 -6.247 -15.799 1.00 88.50 146 ALA A N 1
ATOM 1158 C CA . ALA A 1 146 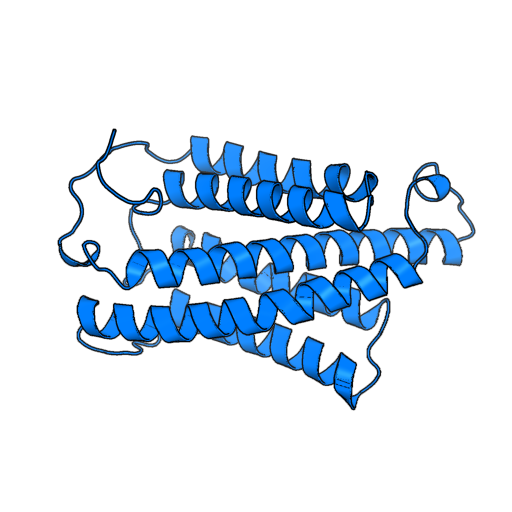? 14.943 -5.807 -15.462 1.00 88.50 146 ALA A CA 1
ATOM 1159 C C . ALA A 1 146 ? 16.020 -6.526 -16.286 1.00 88.50 146 ALA A C 1
ATOM 1161 O O . ALA A 1 146 ? 16.972 -5.884 -16.723 1.00 88.50 146 ALA A O 1
ATOM 1162 N N . GLU A 1 147 ? 15.852 -7.818 -16.581 1.00 89.88 147 GLU A N 1
ATOM 1163 C CA . GLU A 1 147 ? 16.775 -8.535 -17.468 1.00 89.88 147 GLU A CA 1
ATOM 1164 C C . GLU A 1 147 ? 16.731 -7.983 -18.894 1.00 89.88 147 GLU A C 1
ATOM 1166 O O . GLU A 1 147 ? 17.781 -7.659 -19.447 1.00 89.88 147 GLU A O 1
ATOM 1171 N N . SER A 1 148 ? 15.534 -7.743 -19.435 1.00 85.88 148 SER A N 1
ATOM 1172 C CA . SER A 1 148 ? 15.390 -7.134 -20.763 1.00 85.88 148 SER A CA 1
ATOM 1173 C C . SER A 1 148 ? 15.910 -5.691 -20.836 1.00 85.88 148 SER A C 1
ATOM 1175 O O . SER A 1 148 ? 16.307 -5.229 -21.903 1.00 85.88 148 SER A O 1
ATOM 1177 N N . ALA A 1 149 ? 15.907 -4.982 -19.704 1.00 83.50 149 ALA A N 1
ATOM 1178 C CA . ALA A 1 149 ? 16.261 -3.573 -19.596 1.00 83.50 149 ALA A CA 1
ATOM 1179 C C . ALA A 1 149 ? 17.758 -3.337 -19.324 1.00 83.50 149 ALA A C 1
ATOM 1181 O O . ALA A 1 149 ? 18.388 -2.482 -19.946 1.00 83.50 149 ALA A O 1
ATOM 1182 N N . TRP A 1 150 ? 18.323 -4.092 -18.382 1.00 81.94 150 TRP A N 1
ATOM 1183 C CA . TRP A 1 150 ? 19.652 -3.871 -17.800 1.00 81.94 150 TRP A CA 1
ATOM 1184 C C . TRP A 1 150 ? 20.584 -5.083 -17.952 1.00 81.94 150 TRP A C 1
ATOM 1186 O O . TRP A 1 150 ? 21.732 -5.027 -17.514 1.00 81.94 150 TRP A O 1
ATOM 1196 N N . GLY A 1 151 ? 20.110 -6.191 -18.533 1.00 87.62 151 GLY A N 1
ATOM 1197 C CA . GLY A 1 151 ? 20.874 -7.433 -18.688 1.00 87.62 151 GLY A CA 1
ATOM 1198 C C . GLY A 1 151 ? 21.015 -8.264 -17.406 1.00 87.62 151 GLY A C 1
ATOM 1199 O O . GLY A 1 151 ? 21.799 -9.210 -17.381 1.00 87.62 151 GLY A O 1
ATOM 1200 N N . SER A 1 152 ? 20.288 -7.924 -16.333 1.00 90.06 152 SER A N 1
ATOM 1201 C CA . SER A 1 152 ? 20.256 -8.684 -15.074 1.00 90.06 152 SER A CA 1
ATOM 1202 C C . SER A 1 152 ? 18.861 -8.681 -14.448 1.00 90.06 152 SER A C 1
ATOM 1204 O O . SER A 1 152 ? 18.209 -7.645 -14.395 1.00 90.06 152 SER A O 1
ATOM 1206 N N . TYR A 1 153 ? 18.428 -9.823 -13.903 1.00 90.44 153 TYR A N 1
ATOM 1207 C CA . TYR A 1 153 ? 17.135 -9.964 -13.211 1.00 90.44 153 TYR A CA 1
ATOM 1208 C C . TYR A 1 153 ? 17.044 -9.200 -11.880 1.00 90.44 153 TYR A C 1
ATOM 1210 O O . TYR A 1 153 ? 15.945 -8.966 -11.369 1.00 90.44 153 TYR A O 1
ATOM 1218 N N . TRP A 1 154 ? 18.194 -8.904 -11.276 1.00 93.31 154 TRP A N 1
ATOM 1219 C CA . TRP A 1 154 ? 18.305 -8.221 -9.992 1.00 93.31 154 TRP A CA 1
ATOM 1220 C C . TRP A 1 154 ? 19.676 -7.558 -9.887 1.00 93.31 154 TRP A C 1
ATOM 1222 O O . TRP A 1 154 ? 20.704 -8.158 -10.215 1.00 93.31 154 TRP A O 1
ATOM 1232 N N . SER A 1 155 ? 19.693 -6.320 -9.430 1.00 89.69 155 SER A N 1
ATOM 1233 C CA . SER A 1 155 ? 20.856 -5.443 -9.340 1.00 89.69 155 SER A CA 1
ATOM 1234 C C . SER A 1 155 ? 21.115 -4.917 -7.923 1.00 89.69 155 SER A C 1
ATOM 1236 O O . SER A 1 155 ? 22.123 -4.246 -7.707 1.00 89.69 155 SER A O 1
ATOM 1238 N N . TRP A 1 156 ? 20.256 -5.251 -6.950 1.00 89.56 156 TRP A N 1
ATOM 1239 C CA . TRP A 1 156 ? 20.281 -4.705 -5.587 1.00 89.56 156 TRP A CA 1
ATOM 1240 C C . TRP A 1 156 ? 20.171 -3.183 -5.553 1.00 89.56 156 TRP A C 1
ATOM 1242 O O . TRP A 1 156 ? 20.657 -2.533 -4.622 1.00 89.56 156 TRP A O 1
ATOM 1252 N N . ASP A 1 157 ? 19.512 -2.595 -6.550 1.00 88.12 157 ASP A N 1
ATOM 1253 C CA . ASP A 1 157 ? 19.250 -1.168 -6.525 1.00 88.12 157 ASP A CA 1
ATOM 1254 C C . ASP A 1 157 ? 18.344 -0.815 -5.326 1.00 88.12 157 ASP A C 1
ATOM 1256 O O . ASP A 1 157 ? 17.670 -1.681 -4.745 1.00 88.12 157 ASP A O 1
ATOM 1260 N N . PRO A 1 158 ? 18.308 0.458 -4.905 1.00 88.31 158 PRO A N 1
ATOM 1261 C CA . PRO A 1 158 ? 17.475 0.840 -3.778 1.00 88.31 158 PRO A CA 1
ATOM 1262 C C . PRO A 1 158 ? 15.984 0.505 -3.967 1.00 88.31 158 PRO A C 1
ATOM 1264 O O . PRO A 1 158 ? 15.342 0.131 -2.985 1.00 88.31 158 PRO A O 1
ATOM 1267 N N . LYS A 1 159 ? 15.411 0.568 -5.182 1.00 85.81 159 LYS A N 1
ATOM 1268 C CA . LYS A 1 159 ? 13.996 0.205 -5.390 1.00 85.81 159 LYS A CA 1
ATOM 1269 C C . LYS A 1 159 ? 13.773 -1.292 -5.228 1.00 85.81 159 LYS A C 1
ATOM 1271 O O . LYS A 1 159 ? 12.882 -1.676 -4.471 1.00 85.81 159 LYS A O 1
ATOM 1276 N N . GLU A 1 160 ? 14.590 -2.125 -5.866 1.00 91.69 160 GLU A N 1
ATOM 1277 C CA . GLU A 1 160 ? 14.574 -3.578 -5.688 1.00 91.69 160 GLU A CA 1
ATOM 1278 C C . GLU A 1 160 ? 14.722 -3.953 -4.204 1.00 91.69 160 GLU A C 1
ATOM 1280 O O . GLU A 1 160 ? 13.879 -4.657 -3.642 1.00 91.69 160 GLU A O 1
ATOM 1285 N N . THR A 1 161 ? 15.720 -3.393 -3.519 1.00 93.62 161 THR A N 1
ATOM 1286 C CA . THR A 1 161 ? 15.999 -3.685 -2.105 1.00 93.62 161 THR A CA 1
ATOM 1287 C C . THR A 1 161 ? 14.823 -3.319 -1.197 1.00 93.62 161 THR A C 1
ATOM 1289 O O . THR A 1 161 ? 14.404 -4.125 -0.362 1.00 93.62 161 THR A O 1
ATOM 1292 N N . TRP A 1 162 ? 14.237 -2.130 -1.361 1.00 94.06 162 TRP A N 1
ATOM 1293 C CA . TRP A 1 162 ? 13.093 -1.709 -0.547 1.00 94.06 162 TRP A CA 1
ATOM 1294 C C . TRP A 1 162 ? 11.796 -2.436 -0.905 1.00 94.06 162 TRP A C 1
ATOM 1296 O O . TRP A 1 162 ? 10.973 -2.682 -0.013 1.00 94.06 162 TRP A O 1
ATOM 1306 N N . SER A 1 163 ? 11.633 -2.870 -2.157 1.00 93.31 163 SER A N 1
ATOM 1307 C CA . SER A 1 163 ? 10.535 -3.756 -2.548 1.00 93.31 163 SER A CA 1
ATOM 1308 C C . SER A 1 163 ? 10.636 -5.109 -1.835 1.00 93.31 163 SER A C 1
ATOM 1310 O O . SER A 1 163 ? 9.633 -5.608 -1.322 1.00 93.31 163 SER A O 1
ATOM 1312 N N . LEU A 1 164 ? 11.853 -5.645 -1.684 1.00 95.81 164 LEU A N 1
ATOM 1313 C CA . LEU A 1 164 ? 12.109 -6.895 -0.975 1.00 95.81 164 LEU A CA 1
ATOM 1314 C C . LEU A 1 164 ? 11.888 -6.751 0.538 1.00 95.81 164 LEU A C 1
ATOM 1316 O O . LEU A 1 164 ? 11.250 -7.607 1.151 1.00 95.81 164 LEU A O 1
ATOM 1320 N N . ILE A 1 165 ? 12.328 -5.642 1.147 1.00 96.94 165 ILE A N 1
ATOM 1321 C CA . ILE A 1 165 ? 12.023 -5.320 2.555 1.00 96.94 165 ILE A CA 1
ATOM 1322 C C . ILE A 1 165 ? 10.505 -5.258 2.769 1.00 96.94 165 ILE A C 1
ATOM 1324 O O . ILE A 1 165 ? 9.976 -5.860 3.706 1.00 96.94 165 ILE A O 1
ATOM 1328 N N . THR A 1 166 ? 9.791 -4.565 1.880 1.00 96.62 166 THR A N 1
ATOM 1329 C CA . THR A 1 166 ? 8.328 -4.443 1.926 1.00 96.62 166 THR A CA 1
ATOM 1330 C C . THR A 1 166 ? 7.665 -5.814 1.804 1.00 96.62 166 THR A C 1
ATOM 1332 O O . THR A 1 166 ? 6.766 -6.142 2.584 1.00 96.62 166 THR A O 1
ATOM 1335 N N . TRP A 1 167 ? 8.150 -6.651 0.886 1.00 97.94 167 TRP A N 1
ATOM 1336 C CA . TRP A 1 167 ? 7.688 -8.022 0.711 1.00 97.94 167 TRP A CA 1
ATOM 1337 C C . TRP A 1 167 ? 7.872 -8.848 1.987 1.00 97.94 167 TRP A C 1
ATOM 1339 O O . TRP A 1 167 ? 6.909 -9.460 2.445 1.00 97.94 167 TRP A O 1
ATOM 1349 N N . PHE A 1 168 ? 9.046 -8.806 2.627 1.00 98.25 168 PHE A N 1
ATOM 1350 C CA . PHE A 1 168 ? 9.297 -9.536 3.875 1.00 98.25 168 PHE A CA 1
ATOM 1351 C C . PHE A 1 168 ? 8.424 -9.054 5.038 1.00 98.25 168 PHE A C 1
ATOM 1353 O O . PHE A 1 168 ? 7.937 -9.881 5.811 1.00 98.25 168 PHE A O 1
ATOM 1360 N N . LEU A 1 169 ? 8.172 -7.747 5.163 1.00 97.88 169 LEU A N 1
ATOM 1361 C CA . LEU A 1 169 ? 7.276 -7.211 6.195 1.00 97.88 169 LEU A CA 1
ATOM 1362 C C . LEU A 1 169 ? 5.845 -7.738 6.026 1.00 97.88 169 LEU A C 1
ATOM 1364 O O . LEU A 1 169 ? 5.229 -8.183 7.001 1.00 97.88 169 LEU A O 1
ATOM 1368 N N . TYR A 1 170 ? 5.322 -7.737 4.797 1.00 97.62 170 TYR A N 1
ATOM 1369 C CA . TYR A 1 170 ? 3.987 -8.268 4.520 1.00 97.62 170 TYR A CA 1
ATOM 1370 C C . TYR A 1 170 ? 3.927 -9.796 4.571 1.00 97.62 170 TYR A C 1
ATOM 1372 O O . TYR A 1 170 ? 2.926 -10.333 5.050 1.00 97.62 170 TYR A O 1
ATOM 1380 N N . ALA A 1 171 ? 4.993 -10.497 4.181 1.00 97.75 171 ALA A N 1
ATOM 1381 C CA . ALA A 1 171 ? 5.120 -11.942 4.347 1.00 97.75 171 ALA A CA 1
ATOM 1382 C C . ALA A 1 171 ? 5.079 -12.322 5.832 1.00 97.75 171 ALA A C 1
ATOM 1384 O O . ALA A 1 171 ? 4.304 -13.192 6.219 1.00 97.75 171 ALA A O 1
ATOM 1385 N N . ALA A 1 172 ? 5.847 -11.633 6.682 1.00 97.12 172 ALA A N 1
ATOM 1386 C CA . ALA A 1 172 ? 5.858 -11.858 8.125 1.00 97.12 172 ALA A CA 1
ATOM 1387 C C . ALA A 1 172 ? 4.488 -11.577 8.755 1.00 97.12 172 ALA A C 1
ATOM 1389 O O . ALA A 1 172 ? 4.012 -12.359 9.580 1.00 97.12 172 ALA A O 1
ATOM 1390 N N . LEU A 1 173 ? 3.819 -10.498 8.337 1.00 97.19 173 LEU A N 1
ATOM 1391 C CA . LEU A 1 173 ? 2.460 -10.193 8.774 1.00 97.19 173 LEU A CA 1
ATOM 1392 C C . LEU A 1 173 ? 1.468 -11.290 8.358 1.00 97.19 173 LEU A C 1
ATOM 1394 O O . LEU A 1 173 ? 0.701 -11.770 9.194 1.00 97.19 173 LEU A O 1
ATOM 1398 N N . LEU A 1 174 ? 1.472 -11.707 7.091 1.00 96.94 174 LEU A N 1
ATOM 1399 C CA . LEU A 1 174 ? 0.543 -12.719 6.586 1.00 96.94 174 LEU A CA 1
ATOM 1400 C C . LEU A 1 174 ? 0.818 -14.094 7.207 1.00 96.94 174 LEU A C 1
ATOM 1402 O O . LEU A 1 174 ? -0.115 -14.764 7.647 1.00 96.94 174 LEU A O 1
ATOM 1406 N N . HIS A 1 175 ? 2.089 -14.473 7.334 1.00 96.69 175 HIS A N 1
ATOM 1407 C CA . HIS A 1 175 ? 2.517 -15.675 8.040 1.00 96.69 175 HIS A CA 1
ATOM 1408 C C . HIS A 1 175 ? 2.052 -15.644 9.498 1.00 96.69 175 HIS A C 1
ATOM 1410 O O . HIS A 1 175 ? 1.375 -16.566 9.942 1.00 96.69 175 HIS A O 1
ATOM 1416 N N . GLY A 1 176 ? 2.301 -14.549 10.222 1.00 95.75 176 GLY A N 1
ATOM 1417 C CA . GLY A 1 176 ? 1.850 -14.374 11.603 1.00 95.75 176 GLY A CA 1
ATOM 1418 C C . GLY A 1 176 ? 0.329 -14.473 11.764 1.00 95.75 176 GLY A C 1
ATOM 1419 O O . GLY A 1 176 ? -0.146 -14.973 12.783 1.00 95.75 176 GLY A O 1
ATOM 1420 N N . ARG A 1 177 ? -0.450 -14.057 10.758 1.00 94.94 177 ARG A N 1
ATOM 1421 C CA . ARG A 1 177 ? -1.914 -14.224 10.734 1.00 94.94 177 ARG A CA 1
ATOM 1422 C C . ARG A 1 177 ? -2.343 -15.678 10.504 1.00 94.94 177 ARG A C 1
ATOM 1424 O O . ARG A 1 177 ? -3.338 -16.097 11.090 1.00 94.94 177 ARG A O 1
ATOM 1431 N N . LEU A 1 178 ? -1.617 -16.425 9.672 1.00 92.44 178 LEU A N 1
ATOM 1432 C CA . LEU A 1 178 ? -1.925 -17.817 9.320 1.00 92.44 178 LEU A CA 1
ATOM 1433 C C . LEU A 1 178 ? -1.475 -18.821 10.391 1.00 92.44 178 LEU A C 1
ATOM 1435 O O . LEU A 1 178 ? -2.214 -19.752 10.692 1.00 92.44 178 LEU A O 1
ATOM 1439 N N . THR A 1 179 ? -0.287 -18.635 10.967 1.00 93.12 179 THR A N 1
ATOM 1440 C CA . THR A 1 179 ? 0.344 -19.604 11.882 1.00 93.12 179 THR A CA 1
ATOM 1441 C C . THR A 1 179 ? 0.337 -19.135 13.333 1.00 93.12 179 THR A C 1
ATOM 1443 O O . THR A 1 179 ? 0.095 -19.920 14.244 1.00 93.12 179 THR A O 1
ATOM 1446 N N . GLY A 1 180 ? 0.572 -17.842 13.560 1.00 82.19 180 GLY A N 1
ATOM 1447 C CA . GLY A 1 180 ? 0.762 -17.259 14.890 1.00 82.19 180 GLY A CA 1
ATOM 1448 C C . GLY A 1 180 ? -0.482 -16.614 15.503 1.00 82.19 180 GLY A C 1
ATOM 1449 O O . GLY A 1 180 ? -0.378 -15.991 16.559 1.00 82.19 180 GLY A O 1
ATOM 1450 N N . GLY A 1 181 ? -1.639 -16.686 14.837 1.00 88.75 181 GLY A N 1
ATOM 1451 C CA . GLY A 1 181 ? -2.896 -16.103 15.317 1.00 88.75 181 GLY A CA 1
ATOM 1452 C C . GLY A 1 181 ? -2.889 -14.574 15.446 1.00 88.75 181 GLY A C 1
ATOM 1453 O O . GLY A 1 181 ? -3.687 -14.024 16.208 1.00 88.75 181 GLY A O 1
ATOM 1454 N N . TRP A 1 182 ? -1.999 -13.864 14.742 1.00 93.44 182 TRP A N 1
ATOM 1455 C CA . TRP A 1 182 ? -1.935 -12.402 14.815 1.00 93.44 182 TRP A CA 1
ATOM 1456 C C . TRP A 1 182 ? -3.252 -11.807 14.327 1.00 93.44 182 TRP A C 1
ATOM 1458 O O . TRP A 1 182 ? -3.665 -12.035 13.197 1.00 93.44 182 TRP A O 1
ATOM 1468 N N . ARG A 1 183 ? -3.919 -11.032 15.179 1.00 93.75 183 ARG A N 1
ATOM 1469 C CA . ARG A 1 183 ? -5.157 -10.317 14.856 1.00 93.75 183 ARG A CA 1
ATOM 1470 C C . ARG A 1 183 ? -5.199 -8.987 15.594 1.00 93.75 183 ARG A C 1
ATOM 1472 O O . ARG A 1 183 ? -4.448 -8.745 16.544 1.00 93.75 183 ARG A O 1
ATOM 1479 N N . GLY A 1 184 ? -6.079 -8.115 15.140 1.00 94.81 184 GLY A N 1
ATOM 1480 C CA . GLY A 1 184 ? -6.382 -6.839 15.746 1.00 94.81 184 GLY A CA 1
ATOM 1481 C C . GLY A 1 184 ? -5.191 -5.891 15.784 1.00 94.81 184 GLY A C 1
ATOM 1482 O O . GLY A 1 184 ? -4.543 -5.644 14.769 1.00 94.81 184 GLY A O 1
ATOM 1483 N N . ARG A 1 185 ? -4.876 -5.369 16.977 1.00 96.38 185 ARG A N 1
ATOM 1484 C CA . ARG A 1 185 ? -3.867 -4.315 17.173 1.00 96.38 185 ARG A CA 1
ATOM 1485 C C . ARG A 1 185 ? -2.505 -4.674 16.579 1.00 96.38 185 ARG A C 1
ATOM 1487 O O . ARG A 1 185 ? -1.881 -3.830 15.945 1.00 96.38 185 ARG A O 1
ATOM 1494 N N . ARG A 1 186 ? -2.047 -5.917 16.769 1.00 96.12 186 ARG A N 1
ATOM 1495 C CA . ARG A 1 186 ? -0.744 -6.368 16.255 1.00 96.12 186 ARG A CA 1
ATOM 1496 C C . ARG A 1 186 ? -0.723 -6.338 14.728 1.00 96.12 186 ARG A C 1
ATOM 1498 O O . ARG A 1 186 ? 0.187 -5.757 14.154 1.00 96.12 186 ARG A O 1
ATOM 1505 N N . ALA A 1 187 ? -1.750 -6.894 14.085 1.00 96.25 187 ALA A N 1
ATOM 1506 C CA . ALA A 1 187 ? -1.861 -6.882 12.630 1.00 96.25 187 ALA A CA 1
ATOM 1507 C C . ALA A 1 187 ? -1.973 -5.452 12.071 1.00 96.25 187 ALA A C 1
ATOM 1509 O O . ALA A 1 187 ? -1.308 -5.125 11.092 1.00 96.25 187 ALA A O 1
ATOM 1510 N N . ALA A 1 188 ? -2.745 -4.583 12.734 1.00 97.38 188 ALA A N 1
ATOM 1511 C CA . ALA A 1 188 ? -2.893 -3.181 12.351 1.00 97.38 188 ALA A CA 1
ATOM 1512 C C . ALA A 1 188 ? -1.559 -2.415 12.392 1.00 97.38 188 ALA A C 1
ATOM 1514 O O . ALA A 1 188 ? -1.234 -1.709 11.442 1.00 97.38 188 ALA A O 1
ATOM 1515 N N . ILE A 1 189 ? -0.759 -2.585 13.453 1.00 97.50 189 ILE A N 1
ATOM 1516 C CA . ILE A 1 189 ? 0.559 -1.937 13.568 1.00 97.50 189 ILE A CA 1
ATOM 1517 C C . ILE A 1 189 ? 1.501 -2.421 12.464 1.00 97.50 189 ILE A C 1
ATOM 1519 O O . ILE A 1 189 ? 2.137 -1.604 11.808 1.00 97.50 189 ILE A O 1
ATOM 1523 N N . PHE A 1 190 ? 1.569 -3.731 12.222 1.00 96.81 190 PHE A N 1
ATOM 1524 C CA . PHE A 1 190 ? 2.425 -4.277 11.167 1.00 96.81 190 PHE A CA 1
ATOM 1525 C C . PHE A 1 190 ? 1.995 -3.821 9.767 1.00 96.81 190 PHE A C 1
ATOM 1527 O O . PHE A 1 190 ? 2.859 -3.535 8.945 1.00 96.81 190 PHE A O 1
ATOM 1534 N N . ALA A 1 191 ? 0.690 -3.685 9.504 1.00 96.94 191 ALA A N 1
ATOM 1535 C CA . ALA A 1 191 ? 0.204 -3.114 8.248 1.00 96.94 191 ALA A CA 1
ATOM 1536 C C . ALA A 1 191 ? 0.650 -1.649 8.080 1.00 96.94 191 ALA A C 1
ATOM 1538 O O . ALA A 1 191 ? 1.022 -1.244 6.984 1.00 96.94 191 ALA A O 1
ATOM 1539 N N . ILE A 1 192 ? 0.675 -0.869 9.166 1.00 98.00 192 ILE A N 1
ATOM 1540 C CA . ILE A 1 192 ? 1.169 0.516 9.148 1.00 98.00 192 ILE A CA 1
ATOM 1541 C C . ILE A 1 192 ? 2.679 0.577 8.903 1.00 98.00 192 ILE A C 1
ATOM 1543 O O . ILE A 1 192 ? 3.131 1.367 8.078 1.00 98.00 192 ILE A O 1
ATOM 1547 N N . VAL A 1 193 ? 3.457 -0.273 9.574 1.00 97.69 193 VAL A N 1
ATOM 1548 C CA . VAL A 1 193 ? 4.914 -0.350 9.377 1.00 97.69 193 VAL A CA 1
ATOM 1549 C C . VAL A 1 193 ? 5.253 -0.790 7.950 1.00 97.69 193 VAL A C 1
ATOM 1551 O O . VAL A 1 193 ? 6.080 -0.157 7.299 1.00 97.69 193 VAL A O 1
ATOM 1554 N N . GLY A 1 194 ? 4.576 -1.822 7.434 1.00 96.88 194 GLY A N 1
ATOM 1555 C CA . GLY A 1 194 ? 4.737 -2.284 6.053 1.00 96.88 194 GLY A CA 1
ATOM 1556 C C . GLY A 1 194 ? 4.397 -1.202 5.029 1.00 96.88 194 GLY A C 1
ATOM 1557 O O . GLY A 1 194 ? 5.099 -1.048 4.033 1.00 96.88 194 GLY A O 1
ATOM 1558 N N . PHE A 1 195 ? 3.369 -0.393 5.292 1.00 97.00 195 PHE A N 1
ATOM 1559 C CA . PHE A 1 195 ? 3.031 0.740 4.434 1.00 97.00 195 PHE A CA 1
ATOM 1560 C C . PHE A 1 195 ? 4.089 1.848 4.478 1.00 97.00 195 PHE A C 1
ATOM 1562 O O . PHE A 1 195 ? 4.391 2.434 3.444 1.00 97.00 195 PHE A O 1
ATOM 1569 N N . GLY A 1 196 ? 4.714 2.092 5.632 1.00 96.50 196 GLY A N 1
ATOM 1570 C CA . GLY A 1 196 ? 5.865 2.993 5.729 1.00 96.50 196 GLY A CA 1
ATOM 1571 C C . GLY A 1 196 ? 7.028 2.563 4.827 1.00 96.50 196 GLY A C 1
ATOM 1572 O O . GLY A 1 196 ? 7.576 3.393 4.102 1.00 96.50 196 GLY A O 1
ATOM 1573 N N . ALA A 1 197 ? 7.355 1.266 4.804 1.00 95.31 197 ALA A N 1
ATOM 1574 C CA . ALA A 1 197 ? 8.375 0.720 3.904 1.00 95.31 197 ALA A CA 1
ATOM 1575 C C . ALA A 1 197 ? 7.980 0.849 2.422 1.00 95.31 197 ALA A C 1
ATOM 1577 O O . ALA A 1 197 ? 8.809 1.235 1.603 1.00 95.31 197 ALA A O 1
ATOM 1578 N N . LEU A 1 198 ? 6.704 0.618 2.091 1.00 93.88 198 LEU A N 1
ATOM 1579 C CA . LEU A 1 198 ? 6.168 0.811 0.741 1.00 93.88 198 LEU A CA 1
ATOM 1580 C C . LEU A 1 198 ? 6.308 2.268 0.279 1.00 93.88 198 LEU A C 1
ATOM 1582 O O . LEU A 1 198 ? 6.807 2.522 -0.816 1.00 93.88 198 LEU A O 1
ATOM 1586 N N . VAL A 1 199 ? 5.907 3.233 1.113 1.00 92.38 199 VAL A N 1
ATOM 1587 C CA . VAL A 1 199 ? 6.041 4.667 0.808 1.00 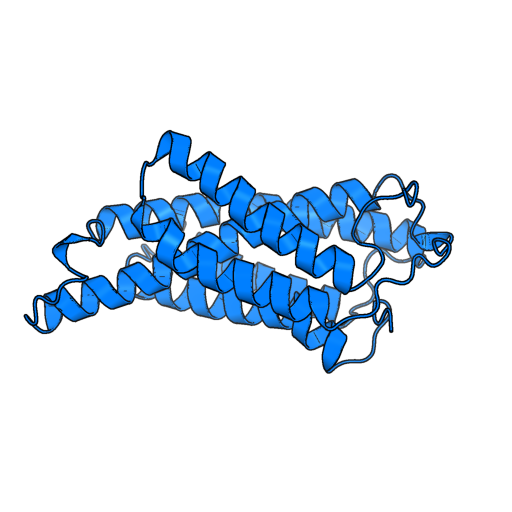92.38 199 VAL A CA 1
ATOM 1588 C C . VAL A 1 199 ? 7.508 5.044 0.629 1.00 92.38 199 VAL A C 1
ATOM 1590 O O . VAL A 1 199 ? 7.833 5.789 -0.292 1.00 92.38 199 VAL A O 1
ATOM 1593 N N . PHE A 1 200 ? 8.409 4.507 1.453 1.00 90.06 200 PHE A N 1
ATOM 1594 C CA . PHE A 1 200 ? 9.839 4.732 1.273 1.00 90.06 200 PHE A CA 1
ATOM 1595 C C . PHE A 1 200 ? 10.350 4.132 -0.046 1.00 90.06 200 PHE A C 1
ATOM 1597 O O . PHE A 1 200 ? 11.062 4.808 -0.783 1.00 90.06 200 PHE A O 1
ATOM 1604 N N . SER A 1 201 ? 9.938 2.912 -0.395 1.00 87.75 201 SER A N 1
ATOM 1605 C CA . SER A 1 201 ? 10.296 2.272 -1.667 1.00 87.75 201 SER A CA 1
ATOM 1606 C C . SER A 1 201 ? 9.839 3.089 -2.878 1.00 87.75 201 SER A C 1
ATOM 1608 O O . SER A 1 201 ? 10.550 3.153 -3.878 1.00 87.75 201 SER A O 1
ATOM 1610 N N . PHE A 1 202 ? 8.654 3.701 -2.799 1.00 82.88 202 PHE A N 1
ATOM 1611 C CA . PHE A 1 202 ? 8.045 4.421 -3.915 1.00 82.88 202 PHE A CA 1
ATOM 1612 C C . PHE A 1 202 ? 8.468 5.894 -3.997 1.00 82.88 202 PHE A C 1
ATOM 1614 O O . PHE A 1 202 ? 8.797 6.368 -5.074 1.00 82.88 202 PHE A O 1
ATOM 1621 N N . LEU A 1 203 ? 8.481 6.635 -2.887 1.00 83.06 203 LEU A N 1
ATOM 1622 C CA . LEU A 1 203 ? 8.845 8.060 -2.848 1.00 83.06 203 LEU A CA 1
ATOM 1623 C C . LEU A 1 203 ? 10.258 8.282 -2.311 1.00 83.06 203 LEU A C 1
ATOM 1625 O O . LEU A 1 203 ? 11.028 9.026 -2.907 1.00 83.06 203 LEU A O 1
ATOM 1629 N N . GLY A 1 204 ? 10.605 7.631 -1.200 1.00 79.50 204 GLY A N 1
ATOM 1630 C CA . GLY A 1 204 ? 11.896 7.811 -0.529 1.00 79.50 204 GLY A CA 1
ATOM 1631 C C . GLY A 1 204 ? 13.075 7.502 -1.446 1.00 79.50 204 GLY A C 1
ATOM 1632 O O . GLY A 1 204 ? 13.986 8.314 -1.558 1.00 79.50 204 GLY A O 1
ATOM 1633 N N . VAL A 1 205 ? 13.023 6.389 -2.178 1.00 79.44 205 VAL A N 1
ATOM 1634 C CA . VAL A 1 205 ? 14.076 6.035 -3.135 1.00 79.44 205 VAL A CA 1
ATOM 1635 C C . VAL A 1 205 ? 14.185 7.057 -4.268 1.00 79.44 205 VAL A C 1
ATOM 1637 O O . VAL A 1 205 ? 15.292 7.439 -4.610 1.00 79.44 205 VAL A O 1
ATOM 1640 N N . ASN A 1 206 ? 13.063 7.528 -4.826 1.00 75.31 206 ASN A N 1
ATOM 1641 C CA . ASN A 1 206 ? 13.089 8.507 -5.920 1.00 75.31 206 ASN A CA 1
ATOM 1642 C C . ASN A 1 206 ? 13.622 9.882 -5.484 1.00 75.31 206 ASN A C 1
ATOM 1644 O O . ASN A 1 206 ? 14.249 10.564 -6.283 1.00 75.31 206 ASN A O 1
ATOM 1648 N N . LEU A 1 207 ? 13.349 10.300 -4.244 1.00 74.88 207 LEU A N 1
ATOM 1649 C CA . LEU A 1 207 ? 13.643 11.659 -3.774 1.00 74.88 207 LEU A CA 1
ATOM 1650 C C . LEU A 1 207 ? 14.939 11.773 -2.965 1.00 74.88 207 LEU A C 1
ATOM 1652 O O . LEU A 1 207 ? 15.506 12.858 -2.887 1.00 74.88 207 LEU A O 1
ATOM 1656 N N . LEU A 1 208 ? 15.378 10.691 -2.315 1.00 70.94 208 LEU A N 1
ATOM 1657 C CA . LEU A 1 208 ? 16.474 10.723 -1.339 1.00 70.94 208 LEU A CA 1
ATOM 1658 C C . LEU A 1 208 ? 17.680 9.875 -1.744 1.00 70.94 208 LEU A C 1
ATOM 1660 O O . LEU A 1 208 ? 18.755 10.070 -1.181 1.00 70.94 208 LEU A O 1
ATOM 1664 N N . LEU A 1 209 ? 17.517 8.920 -2.663 1.00 68.25 209 LEU A N 1
ATOM 1665 C CA . LEU A 1 209 ? 18.565 7.973 -3.040 1.00 68.25 209 LEU A CA 1
ATOM 1666 C C . LEU A 1 209 ? 18.853 8.048 -4.543 1.00 68.25 209 LEU A C 1
ATOM 1668 O O . LEU A 1 209 ? 17.985 8.350 -5.357 1.00 68.25 209 LEU A O 1
ATOM 1672 N N . THR A 1 210 ? 20.095 7.755 -4.914 1.00 57.44 210 THR A N 1
ATOM 1673 C CA . THR A 1 210 ? 20.511 7.608 -6.310 1.00 57.44 210 THR A CA 1
ATOM 1674 C C . THR A 1 210 ? 20.395 6.141 -6.731 1.00 57.44 210 THR A C 1
ATOM 1676 O O . THR A 1 210 ? 20.752 5.241 -5.970 1.00 57.44 210 THR A O 1
ATOM 1679 N N . GLY A 1 211 ? 19.888 5.869 -7.936 1.00 59.47 211 GLY A N 1
ATOM 1680 C CA . GLY A 1 211 ? 19.794 4.507 -8.471 1.00 59.47 211 GLY A CA 1
ATOM 1681 C C . GLY A 1 211 ? 19.376 4.454 -9.941 1.00 59.47 211 GLY A C 1
ATOM 1682 O O . GLY A 1 211 ? 19.052 5.480 -10.535 1.00 59.47 211 GLY A O 1
ATOM 1683 N N . LEU A 1 212 ? 19.330 3.242 -10.512 1.00 54.72 212 LEU A N 1
ATOM 1684 C CA . LEU A 1 212 ? 18.929 2.974 -11.911 1.00 54.72 212 LEU A CA 1
ATOM 1685 C C . LEU A 1 212 ? 17.516 3.472 -12.261 1.00 54.72 212 LEU A C 1
ATOM 1687 O O . LEU A 1 212 ? 17.141 3.545 -13.425 1.00 54.72 212 LEU A O 1
ATOM 1691 N N . HIS A 1 213 ? 16.739 3.838 -11.244 1.00 51.59 213 HIS A N 1
ATOM 1692 C CA . HIS A 1 213 ? 15.376 4.315 -11.373 1.00 51.59 213 HIS A CA 1
ATOM 1693 C C . HIS A 1 213 ? 15.190 5.783 -10.952 1.00 51.59 213 HIS A C 1
ATOM 1695 O O . HIS A 1 213 ? 14.056 6.183 -10.664 1.00 51.59 213 HIS A O 1
ATOM 1701 N N . SER A 1 214 ? 16.272 6.556 -10.842 1.00 47.81 214 SER A N 1
ATOM 1702 C CA . SER A 1 214 ? 16.225 8.006 -10.643 1.00 47.81 214 SER A CA 1
ATOM 1703 C C . SER A 1 214 ? 15.884 8.683 -11.975 1.00 47.81 214 SER A C 1
ATOM 1705 O O . SER A 1 214 ? 16.768 9.137 -12.693 1.00 47.81 214 SER A O 1
ATOM 1707 N N . TYR A 1 215 ? 14.599 8.716 -12.328 1.00 49.66 215 TYR A N 1
ATOM 1708 C CA . TYR A 1 215 ? 14.106 9.503 -13.462 1.00 49.66 215 TYR A CA 1
ATOM 1709 C C . TYR A 1 215 ? 13.875 10.946 -12.985 1.00 49.66 215 TYR A C 1
ATOM 1711 O O . TYR A 1 215 ? 12.754 11.302 -12.613 1.00 49.66 215 TYR A O 1
ATOM 1719 N N . ASN A 1 216 ? 14.963 11.718 -12.890 1.00 38.62 216 ASN A N 1
ATOM 1720 C CA . ASN A 1 216 ? 14.919 13.176 -12.715 1.00 38.62 216 ASN A CA 1
ATOM 1721 C C . ASN A 1 216 ? 14.685 13.872 -14.054 1.00 38.62 216 ASN A C 1
ATOM 1723 O O . ASN A 1 216 ? 15.240 13.378 -15.062 1.00 38.62 216 ASN A O 1
#